Protein AF-0000000077168520 (afdb_homodimer)

pLDDT: mean 97.5, std 3.67, range [66.88, 99.0]

Organism: Emericella nidulans (strain FGSC A4 / ATCC 38163 / CBS 112.46 / NRRL 194 / M139) (NCBI:txid227321)

Secondary structure (DSSP, 8-state):
-PEEEEEEEEBPTT-HHHHHHHHHHHHHHHHHHHHTTSEEEEEEEEEEPPPTTPPPEEEEEEEEEEESSHHHHHHHHHHSHHHHTT-B-TTT-EEEEEEEEEE---/-PEEEEEEEEBPTT-HHHHHHHHHHHHHHHHHHHHTTSEEEEEEEEEEPPPTTPPPEEEEEEEEEEESSHHHHHHHHHHSHHHHTT-B-TTT-EEEEEEEEEE---

Sequence (212 aa):
MSNEFLCILPDKPDAQAKRLEVRSKHLEGVKPLVEAGKVVVGGAMLNAHPSEGETPSFKGSMLIVLGEKEEDAWEVIRNDIYTKSGVWDLNAAQVIPFKSAVRVGAMSNEFLCILPDKPDAQAKRLEVRSKHLEGVKPLVEAGKVVVGGAMLNAHPSEGETPSFKGSMLIVLGEKEEDAWEVIRNDIYTKSGVWDLNAAQVIPFKSAVRVGA

Foldseek 3Di:
DKFKKKKWWFWDPPQLVVCVVCVVVQVVLCVVCCVVVFWVDKDFDFPDDDDVPDDTHTGTMIIIGIGDDQVSVVVSVCPGVCNVSRTTDPVPMDIGGDDDPDDDDD/DKFKKKKWWFWDPPQLVVCVVCVVVQVVLCVVCCVVVFWVDKDFDFPDDDDVPDDTHTGTMIIIGIGDDQVSVVVSVCPGVCNVSRTTDPVPMDIGGDDDPDDDDD

Radius of gyration: 16.73 Å; Cα contacts (8 Å, |Δi|>4): 447; chains: 2; bounding box: 36×45×35 Å

Structure (mmCIF, N/CA/C/O backbone):
data_AF-0000000077168520-model_v1
#
loop_
_entity.id
_entity.type
_entity.pdbx_description
1 polymer 'YCII-related domain-containing protein'
#
loop_
_atom_site.group_PDB
_atom_site.id
_atom_site.type_symbol
_atom_site.label_atom_id
_atom_site.label_alt_id
_atom_site.label_comp_id
_atom_site.label_asym_id
_atom_site.label_entity_id
_atom_site.label_seq_id
_atom_site.pdbx_PDB_ins_code
_atom_site.Cartn_x
_atom_site.Cartn_y
_atom_site.Cartn_z
_atom_site.occupancy
_atom_site.B_iso_or_equiv
_atom_site.auth_seq_id
_atom_site.auth_comp_id
_atom_site.auth_asym_id
_atom_site.auth_atom_id
_atom_site.pdbx_PDB_model_num
ATOM 1 N N . MET A 1 1 ? -19.156 10.211 -3.082 1 66.88 1 MET A N 1
ATOM 2 C CA . MET A 1 1 ? -17.781 10.375 -3.557 1 66.88 1 MET A CA 1
ATOM 3 C C . MET A 1 1 ? -16.938 9.141 -3.244 1 66.88 1 MET A C 1
ATOM 5 O O . MET A 1 1 ? -17.188 8.453 -2.258 1 66.88 1 MET A O 1
ATOM 9 N N . SER A 1 2 ? -16.109 8.625 -4.227 1 89.62 2 SER A N 1
ATOM 10 C CA . SER A 1 2 ? -15.469 7.336 -3.984 1 89.62 2 SER A CA 1
ATOM 11 C C . SER A 1 2 ? -14.219 7.496 -3.119 1 89.62 2 SER A C 1
ATOM 13 O O . SER A 1 2 ? -13.453 8.445 -3.299 1 89.62 2 SER A O 1
ATOM 15 N N . ASN A 1 3 ? -14.188 6.867 -2.062 1 97.38 3 ASN A N 1
ATOM 16 C CA . ASN A 1 3 ? -13.047 6.797 -1.16 1 97.38 3 ASN A CA 1
ATOM 17 C C . ASN A 1 3 ? -12.07 5.699 -1.574 1 97.38 3 ASN A C 1
ATOM 19 O O . ASN A 1 3 ? -12.438 4.781 -2.311 1 97.38 3 ASN A O 1
ATOM 23 N N . GLU A 1 4 ? -10.805 5.918 -1.111 1 98.56 4 GLU A N 1
ATOM 24 C CA . GLU A 1 4 ? -9.789 4.883 -1.311 1 98.56 4 GLU A CA 1
ATOM 25 C C . GLU A 1 4 ? -9.547 4.094 -0.027 1 98.56 4 GLU A C 1
ATOM 27 O O . GLU A 1 4 ? -9.555 4.66 1.067 1 98.56 4 GLU A O 1
ATOM 32 N N . PHE A 1 5 ? -9.312 2.852 -0.187 1 98.94 5 PHE A N 1
ATOM 33 C CA . PHE A 1 5 ? -8.922 1.963 0.901 1 98.94 5 PHE A CA 1
ATOM 34 C C . PHE A 1 5 ? -7.652 1.197 0.546 1 98.94 5 PHE A C 1
ATOM 36 O O . PHE A 1 5 ? -7.59 0.531 -0.489 1 98.94 5 PHE A O 1
ATOM 43 N N . LEU A 1 6 ? -6.609 1.343 1.365 1 98.94 6 LEU A N 1
ATOM 44 C CA . LEU A 1 6 ? -5.418 0.504 1.289 1 98.94 6 LEU A CA 1
ATOM 45 C C . LEU A 1 6 ? -5.668 -0.857 1.929 1 98.94 6 LEU A C 1
ATOM 47 O O . LEU A 1 6 ? -6.004 -0.939 3.113 1 98.94 6 LEU A O 1
ATOM 51 N N . CYS A 1 7 ? -5.543 -1.903 1.167 1 98.94 7 CYS A N 1
ATOM 52 C CA . CYS A 1 7 ? -5.766 -3.266 1.639 1 98.94 7 CYS A CA 1
ATOM 53 C C . CYS A 1 7 ? -4.457 -4.043 1.689 1 98.94 7 CYS A C 1
ATOM 55 O O . CYS A 1 7 ? -3.785 -4.207 0.669 1 98.94 7 CYS A O 1
ATOM 57 N N . ILE A 1 8 ? -4.082 -4.414 2.855 1 98.94 8 ILE A N 1
ATOM 58 C CA . ILE A 1 8 ? -2.916 -5.262 3.076 1 98.94 8 ILE A CA 1
ATOM 59 C C . ILE A 1 8 ? -3.367 -6.688 3.385 1 98.94 8 ILE A C 1
ATOM 61 O O . ILE A 1 8 ? -4.02 -6.934 4.402 1 98.94 8 ILE A O 1
ATOM 65 N N . LEU A 1 9 ? -2.992 -7.598 2.535 1 98.94 9 LEU A N 1
ATOM 66 C CA . LEU A 1 9 ? -3.559 -8.945 2.535 1 98.94 9 LEU A CA 1
ATOM 67 C C . LEU A 1 9 ? -2.459 -10 2.605 1 98.94 9 LEU A C 1
ATOM 69 O O . LEU A 1 9 ? -2.076 -10.57 1.582 1 98.94 9 LEU A O 1
ATOM 73 N N . PRO A 1 10 ? -2.006 -10.328 3.832 1 98.88 10 PRO A N 1
ATOM 74 C CA . PRO A 1 10 ? -1.011 -11.391 3.961 1 98.88 10 PRO A CA 1
ATOM 75 C C . PRO A 1 10 ? -1.55 -12.758 3.537 1 98.88 10 PRO A C 1
ATOM 77 O O . PRO A 1 10 ? -2.742 -13.031 3.699 1 98.88 10 PRO A O 1
ATOM 80 N N . ASP A 1 11 ? -0.684 -13.516 3.01 1 98.88 11 ASP A N 1
ATOM 81 C CA . ASP A 1 11 ? -1.005 -14.914 2.752 1 98.88 11 ASP A CA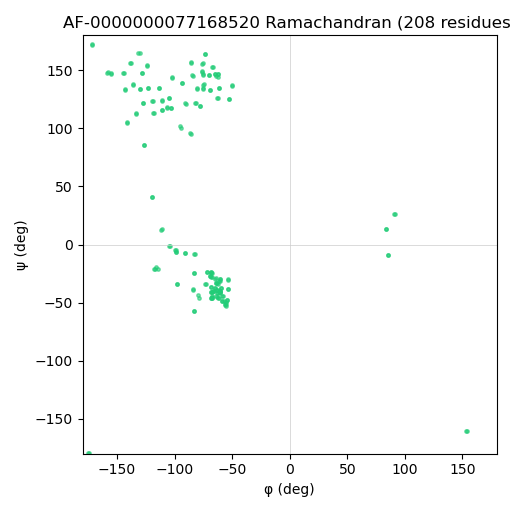 1
ATOM 82 C C . ASP A 1 11 ? -0.967 -15.734 4.039 1 98.88 11 ASP A C 1
ATOM 84 O O . ASP A 1 11 ? -0.232 -15.398 4.973 1 98.88 11 ASP A O 1
ATOM 88 N N . LYS A 1 12 ? -1.708 -16.828 4.012 1 98.69 12 LYS A N 1
ATOM 89 C CA . LYS A 1 12 ? -1.521 -17.844 5.055 1 98.69 12 LYS A CA 1
ATOM 90 C C . LYS A 1 12 ? -0.149 -18.5 4.941 1 98.69 12 LYS A C 1
ATOM 92 O O . LYS A 1 12 ? 0.45 -18.516 3.867 1 98.69 12 LYS A O 1
ATOM 97 N N . PRO A 1 13 ? 0.493 -19.047 6.082 1 95.94 13 PRO A N 1
ATOM 98 C CA . PRO A 1 13 ? 1.838 -19.625 6.066 1 95.94 13 PRO A CA 1
ATOM 99 C C . PRO A 1 13 ? 2.002 -20.703 5.004 1 95.94 13 PRO A C 1
ATOM 101 O O . PRO A 1 13 ? 3.068 -20.812 4.395 1 95.94 13 PRO A O 1
ATOM 104 N N . ASP A 1 14 ? 1.034 -21.5 4.582 1 94.69 14 ASP A N 1
ATOM 105 C CA . ASP A 1 14 ? 1.191 -22.594 3.643 1 94.69 14 ASP A CA 1
ATOM 106 C C . ASP A 1 14 ? 0.345 -22.391 2.391 1 94.69 14 ASP A C 1
ATOM 108 O O . ASP A 1 14 ? -0.135 -23.344 1.785 1 94.69 14 ASP A O 1
ATOM 112 N N . ALA A 1 15 ? 0.364 -21.094 1.946 1 98 15 ALA A N 1
ATOM 113 C CA . ALA A 1 15 ? -0.591 -20.781 0.887 1 98 15 ALA A CA 1
ATOM 114 C C . ALA A 1 15 ? 0.08 -20.812 -0.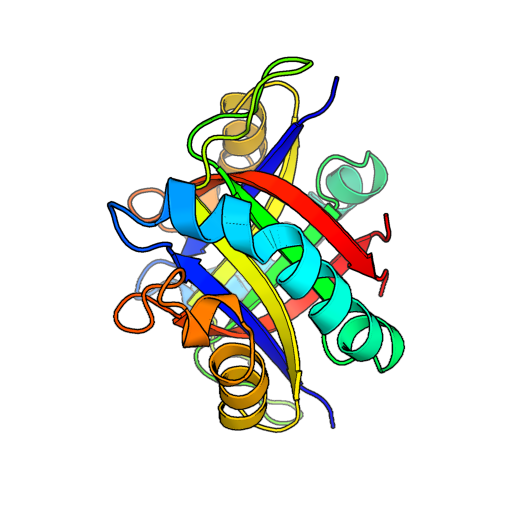483 1 98 15 ALA A C 1
ATOM 116 O O . ALA A 1 15 ? -0.59 -20.703 -1.513 1 98 15 ALA A O 1
ATOM 117 N N . GLN A 1 16 ? 1.42 -20.969 -0.57 1 97.88 16 GLN A N 1
ATOM 118 C CA . GLN A 1 16 ? 2.164 -20.766 -1.808 1 97.88 16 GLN A CA 1
ATOM 119 C C . GLN A 1 16 ? 1.614 -21.641 -2.934 1 97.88 16 GLN A C 1
ATOM 121 O O . GLN A 1 16 ? 1.321 -21.141 -4.023 1 97.88 16 GLN A O 1
ATOM 126 N N . ALA A 1 17 ? 1.498 -22.938 -2.701 1 98.25 17 ALA A N 1
ATOM 127 C CA . ALA A 1 17 ? 1.039 -23.859 -3.732 1 98.25 17 ALA A CA 1
ATOM 128 C C . ALA A 1 17 ? -0.35 -23.469 -4.234 1 98.25 17 ALA A C 1
ATOM 130 O O . ALA A 1 17 ? -0.59 -23.438 -5.445 1 98.25 17 ALA A O 1
ATOM 131 N N . LYS A 1 18 ? -1.26 -23.234 -3.279 1 98.75 18 LYS A N 1
ATOM 132 C CA . LYS A 1 18 ? -2.621 -22.859 -3.654 1 98.75 18 LYS A CA 1
ATOM 133 C C . LYS A 1 18 ? -2.639 -21.547 -4.41 1 98.75 18 LYS A C 1
ATOM 135 O O . LYS A 1 18 ? -3.393 -21.375 -5.371 1 98.75 18 LYS A O 1
ATOM 140 N N . ARG A 1 19 ? -1.846 -20.531 -3.979 1 98.88 19 ARG A N 1
ATOM 141 C CA . ARG A 1 19 ? -1.749 -19.25 -4.68 1 98.88 19 ARG A CA 1
ATOM 142 C C . ARG A 1 19 ? -1.379 -19.453 -6.145 1 98.88 19 ARG A C 1
ATOM 144 O O . ARG A 1 19 ? -2.027 -18.906 -7.035 1 98.88 19 ARG A O 1
ATOM 151 N N . LEU A 1 20 ? -0.376 -20.266 -6.359 1 98.5 20 LEU A N 1
ATOM 152 C CA . LEU A 1 20 ? 0.081 -20.5 -7.723 1 98.5 20 LEU A CA 1
ATOM 153 C C . LEU A 1 20 ? -0.993 -21.203 -8.539 1 98.5 20 LEU A C 1
ATOM 155 O O . LEU A 1 20 ? -1.188 -20.906 -9.719 1 98.5 20 LEU A O 1
ATOM 159 N N . GLU A 1 21 ? -1.645 -22.078 -7.875 1 98.75 21 GLU A N 1
ATOM 160 C CA . GLU A 1 21 ? -2.691 -22.859 -8.531 1 98.75 21 GLU A CA 1
ATOM 161 C C . GLU A 1 21 ? -3.795 -21.953 -9.07 1 98.75 21 GLU A C 1
ATOM 163 O O . GLU A 1 21 ? -4.309 -22.188 -10.172 1 98.75 21 GLU A O 1
ATOM 168 N N . VAL A 1 22 ? -4.184 -20.938 -8.312 1 98.81 22 VAL A N 1
ATOM 169 C CA . VAL A 1 22 ? -5.371 -20.172 -8.688 1 98.81 22 VAL A CA 1
ATOM 170 C C . VAL A 1 22 ? -4.965 -18.766 -9.125 1 98.81 22 VAL A C 1
ATOM 172 O O . VAL A 1 22 ? -5.82 -17.906 -9.328 1 98.81 22 VAL A O 1
ATOM 175 N N . ARG A 1 23 ? -3.738 -18.516 -9.359 1 98.5 23 ARG A N 1
ATOM 176 C CA . ARG A 1 23 ? -3.221 -17.188 -9.664 1 98.5 23 ARG A CA 1
ATOM 177 C C . ARG A 1 23 ? -3.832 -16.641 -10.945 1 98.5 23 ARG A C 1
ATOM 179 O O . ARG A 1 23 ? -4.25 -15.477 -11 1 98.5 23 ARG A O 1
ATOM 186 N N . SER A 1 24 ? -3.871 -17.484 -11.969 1 98.44 24 SER A N 1
ATOM 187 C CA . SER A 1 24 ? -4.438 -17.031 -13.234 1 98.44 24 SER A CA 1
ATOM 188 C C . SER A 1 24 ? -5.887 -16.594 -13.07 1 98.44 24 SER A C 1
ATOM 190 O O . SER A 1 24 ? -6.312 -15.602 -13.664 1 98.44 24 SER A O 1
ATOM 192 N N . LYS A 1 25 ? -6.637 -17.297 -12.242 1 98.81 25 LYS A N 1
ATOM 193 C CA . LYS A 1 25 ? -8.023 -16.938 -11.969 1 98.81 25 LYS A CA 1
ATOM 194 C C . LYS A 1 25 ? -8.109 -15.625 -11.18 1 98.81 25 LYS A C 1
ATOM 196 O O . LYS A 1 25 ? -9 -14.812 -11.414 1 98.81 25 LYS A O 1
ATOM 201 N N . HIS A 1 26 ? -7.258 -15.438 -10.227 1 98.81 26 HIS A N 1
ATOM 202 C CA . HIS A 1 26 ? -7.164 -14.18 -9.492 1 98.81 26 HIS A CA 1
ATOM 203 C C . HIS A 1 26 ? -6.938 -13 -10.43 1 98.81 26 HIS A C 1
ATOM 205 O O . HIS A 1 26 ? -7.672 -12.016 -10.383 1 98.81 26 HIS A O 1
ATOM 211 N N . LEU A 1 27 ? -5.984 -13.141 -11.305 1 98.25 27 LEU A N 1
ATOM 212 C CA . LEU A 1 27 ? -5.637 -12.055 -12.211 1 98.25 27 LEU A CA 1
ATOM 213 C C . LEU A 1 27 ? -6.785 -11.758 -13.172 1 98.25 27 LEU A C 1
ATOM 215 O O . LEU A 1 27 ? -7.086 -10.594 -13.445 1 98.25 27 LEU A O 1
ATOM 219 N N . GLU A 1 28 ? -7.449 -12.789 -13.664 1 98.25 28 GLU A N 1
ATOM 220 C CA . GLU A 1 28 ? -8.609 -12.617 -14.523 1 98.25 28 GLU A CA 1
ATOM 221 C C . GLU A 1 28 ? -9.75 -11.922 -13.781 1 98.25 28 GLU A C 1
ATOM 223 O O . GLU A 1 28 ? -10.492 -11.125 -14.359 1 98.25 28 GLU A O 1
ATOM 228 N N . GLY A 1 29 ? -9.914 -12.273 -12.531 1 98.19 29 GLY A N 1
ATOM 229 C CA . GLY A 1 29 ? -10.984 -11.719 -11.719 1 98.19 29 GLY A CA 1
ATOM 230 C C . GLY A 1 29 ? -10.789 -10.25 -11.383 1 98.19 29 GLY A C 1
ATOM 231 O O . GLY A 1 29 ? -11.758 -9.516 -11.195 1 98.19 29 GLY A O 1
ATOM 232 N N . VAL A 1 30 ? -9.539 -9.82 -11.344 1 97.88 30 VAL A N 1
ATOM 233 C CA . VAL A 1 30 ? -9.227 -8.445 -10.953 1 97.88 30 VAL A CA 1
ATOM 234 C C . VAL A 1 30 ? -9.383 -7.523 -12.156 1 97.88 30 VAL A C 1
ATOM 236 O O . VAL A 1 30 ? -9.688 -6.336 -12 1 97.88 30 VAL A O 1
ATOM 239 N N . LYS A 1 31 ? -9.258 -8.062 -13.328 1 98 31 LYS A N 1
ATOM 240 C CA . LYS A 1 31 ? -9.242 -7.266 -14.547 1 98 31 LYS A CA 1
ATOM 241 C C . LYS A 1 31 ? -10.508 -6.41 -14.656 1 98 31 LYS A C 1
ATOM 243 O O . LYS A 1 31 ? -10.422 -5.195 -14.844 1 98 31 LYS A O 1
ATOM 248 N N . PRO A 1 32 ? -11.719 -6.977 -14.516 1 98.44 32 PRO A N 1
ATOM 249 C CA . PRO A 1 32 ? -12.906 -6.133 -14.633 1 98.44 32 PRO A CA 1
ATOM 250 C C . PRO A 1 32 ? -12.992 -5.078 -13.531 1 98.44 32 PRO A C 1
ATOM 252 O O . PRO A 1 32 ? -13.586 -4.016 -13.734 1 98.44 32 PRO A O 1
ATOM 255 N N . LEU A 1 33 ? -12.453 -5.344 -12.367 1 98.56 33 LEU A N 1
ATOM 256 C CA . LEU A 1 33 ? -12.445 -4.387 -11.266 1 98.56 33 LEU A CA 1
ATOM 257 C C . LEU A 1 33 ? -11.539 -3.201 -11.586 1 98.56 33 LEU A C 1
ATOM 259 O O . LEU A 1 33 ? -11.852 -2.062 -11.234 1 98.56 33 LEU A O 1
ATOM 263 N N . VAL A 1 34 ? -10.43 -3.508 -12.266 1 98.38 34 VAL A N 1
ATOM 264 C CA . VAL A 1 34 ? -9.516 -2.467 -12.719 1 98.38 34 VAL A CA 1
ATOM 265 C C . VAL A 1 34 ? -10.188 -1.622 -13.797 1 98.38 34 VAL A C 1
ATOM 267 O O . VAL A 1 34 ? -10.156 -0.391 -13.742 1 98.38 34 VAL A O 1
ATOM 270 N N . GLU A 1 35 ? -10.82 -2.256 -14.719 1 98.12 35 GLU A N 1
ATOM 271 C CA . GLU A 1 35 ? -11.5 -1.57 -15.812 1 98.12 35 GLU A CA 1
ATOM 272 C C . GLU A 1 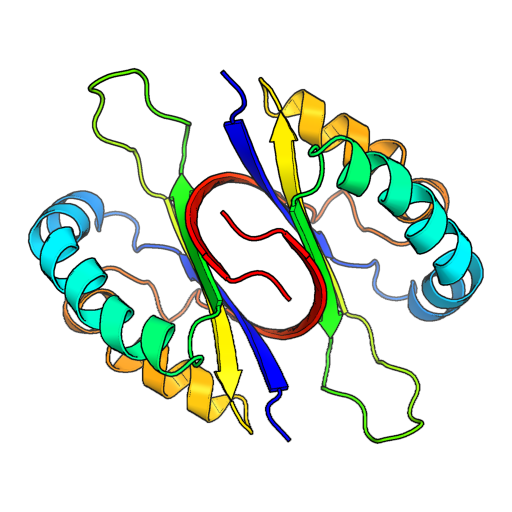35 ? -12.617 -0.67 -15.297 1 98.12 35 GLU A C 1
ATOM 274 O O . GLU A 1 35 ? -12.859 0.408 -15.844 1 98.12 35 GLU A O 1
ATOM 279 N N . ALA A 1 36 ? -13.266 -1.077 -14.242 1 97.88 36 ALA A N 1
ATOM 280 C CA . ALA A 1 36 ? -14.367 -0.323 -13.656 1 97.88 36 ALA A CA 1
ATOM 281 C C . ALA A 1 36 ? -13.859 0.783 -12.742 1 97.88 36 ALA A C 1
ATOM 283 O O . ALA A 1 36 ? -14.641 1.564 -12.203 1 97.88 36 ALA A O 1
ATOM 284 N N . GLY A 1 37 ? -12.547 0.783 -12.484 1 97.44 37 GLY A N 1
ATOM 285 C CA . GLY A 1 37 ? -11.961 1.79 -11.617 1 97.44 37 GLY A CA 1
ATOM 286 C C . GLY A 1 37 ? -12.078 1.448 -10.141 1 97.44 37 GLY A C 1
ATOM 287 O O . GLY A 1 37 ? -11.875 2.309 -9.281 1 97.44 37 GLY A O 1
ATOM 288 N N . LYS A 1 38 ? -12.406 0.278 -9.812 1 98.31 38 LYS A N 1
ATOM 289 C CA . LYS A 1 38 ? -12.617 -0.142 -8.43 1 98.31 38 LYS A CA 1
ATOM 290 C C . LYS A 1 38 ? -11.289 -0.511 -7.758 1 98.31 38 LYS A C 1
ATOM 292 O O . LYS A 1 38 ? -11.117 -0.297 -6.559 1 98.31 38 LYS A O 1
ATOM 297 N N . VAL A 1 39 ? -10.398 -1.157 -8.5 1 98.75 39 VAL A N 1
ATOM 298 C CA . VAL A 1 39 ? -9.031 -1.413 -8.07 1 98.75 39 VAL A CA 1
ATOM 299 C C . VAL A 1 39 ? -8.062 -0.576 -8.898 1 98.75 39 VAL A C 1
ATOM 301 O O . VAL A 1 39 ? -8.023 -0.69 -10.125 1 98.75 39 VAL A O 1
ATOM 304 N N . VAL A 1 40 ? -7.258 0.23 -8.211 1 98.69 40 VAL A N 1
ATOM 305 C CA . VAL A 1 40 ? -6.457 1.173 -8.984 1 98.69 40 VAL A CA 1
ATOM 306 C C . VAL A 1 40 ? -4.973 0.873 -8.789 1 98.69 40 VAL A C 1
ATOM 308 O O . VAL A 1 40 ? -4.133 1.306 -9.586 1 98.69 40 VAL A O 1
ATOM 311 N N . VAL A 1 41 ? -4.59 0.208 -7.754 1 98.81 41 VAL A N 1
ATOM 312 C CA . VAL A 1 41 ? -3.264 -0.353 -7.531 1 98.81 41 VAL A CA 1
ATOM 313 C C . VAL A 1 41 ? -3.387 -1.772 -6.98 1 98.81 41 VAL A C 1
ATOM 315 O O . VAL A 1 41 ? -4.246 -2.045 -6.141 1 98.81 41 VAL A O 1
ATOM 318 N N . GLY A 1 42 ? -2.609 -2.654 -7.434 1 98.75 42 GLY A N 1
ATOM 319 C CA . GLY A 1 42 ? -2.518 -4.016 -6.938 1 98.75 42 GLY A CA 1
ATOM 320 C C . GLY A 1 42 ? -1.178 -4.668 -7.219 1 98.75 42 GLY A C 1
ATOM 321 O O . GLY A 1 42 ? -0.567 -4.418 -8.258 1 98.75 42 GLY A O 1
ATOM 322 N N . GLY A 1 43 ? -0.75 -5.484 -6.367 1 98.69 43 GLY A N 1
ATOM 323 C CA . GLY A 1 43 ? 0.505 -6.195 -6.559 1 98.69 43 GLY A CA 1
ATOM 324 C C . GLY A 1 43 ? 0.776 -7.23 -5.48 1 98.69 43 GLY A C 1
ATOM 325 O O . GLY A 1 43 ? -0.048 -7.434 -4.586 1 98.69 43 GLY A O 1
ATOM 326 N N . ALA A 1 44 ? 1.872 -7.859 -5.629 1 98.81 44 ALA A N 1
ATOM 327 C CA . ALA A 1 44 ? 2.256 -8.945 -4.734 1 98.81 44 ALA A CA 1
ATOM 328 C C . ALA A 1 44 ? 3.334 -8.5 -3.752 1 98.81 44 AL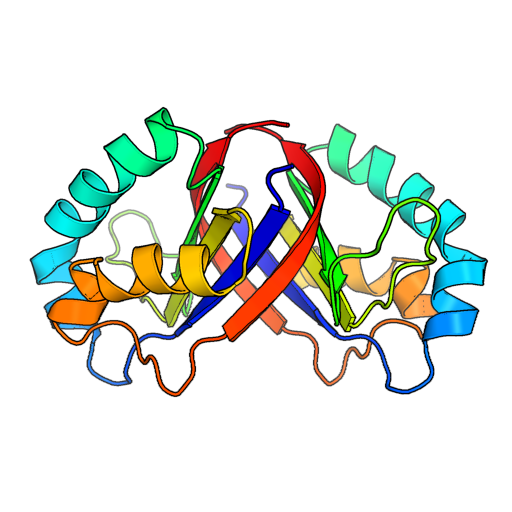A A C 1
ATOM 330 O O . ALA A 1 44 ? 4.324 -7.875 -4.148 1 98.81 44 ALA A O 1
ATOM 331 N N . MET A 1 45 ? 3.062 -8.703 -2.498 1 98.88 45 MET A N 1
ATOM 332 C CA . MET A 1 45 ? 4.121 -8.664 -1.495 1 98.88 45 MET A CA 1
ATOM 333 C C . MET A 1 45 ? 4.973 -9.93 -1.551 1 98.88 45 MET A C 1
ATOM 335 O O . MET A 1 45 ? 4.438 -11.039 -1.597 1 98.88 45 MET A O 1
ATOM 339 N N . LEU A 1 46 ? 6.285 -9.789 -1.519 1 98.62 46 LEU A N 1
ATOM 340 C CA . LEU A 1 46 ? 7.207 -10.898 -1.715 1 98.62 46 LEU A CA 1
ATOM 341 C C . LEU A 1 46 ? 8.164 -11.031 -0.532 1 98.62 46 LEU A C 1
ATOM 343 O O . LEU A 1 46 ? 8.422 -10.047 0.172 1 98.62 46 LEU A O 1
ATOM 347 N N . ASN A 1 47 ? 8.648 -12.25 -0.325 1 97.81 47 ASN A N 1
ATOM 348 C CA . ASN A 1 47 ? 9.727 -12.43 0.647 1 97.81 47 ASN A CA 1
ATOM 349 C C . ASN A 1 47 ? 11.055 -11.898 0.118 1 97.81 47 ASN A C 1
ATOM 351 O O . ASN A 1 47 ? 11.898 -11.445 0.892 1 97.81 47 ASN A O 1
ATOM 355 N N . ALA A 1 48 ? 11.234 -12.031 -1.184 1 97.31 48 ALA A N 1
ATOM 356 C CA . ALA A 1 48 ? 12.375 -11.508 -1.929 1 97.31 48 ALA A CA 1
ATOM 357 C C . ALA A 1 48 ? 12.039 -11.359 -3.41 1 97.31 48 ALA A C 1
ATOM 359 O O . ALA A 1 48 ? 11.203 -12.102 -3.941 1 97.31 48 ALA A O 1
ATOM 360 N N . HIS A 1 49 ? 12.633 -10.367 -4.043 1 97.62 49 HIS A N 1
ATOM 361 C CA . HIS A 1 49 ? 12.461 -10.281 -5.488 1 97.62 49 HIS A CA 1
ATOM 362 C C . HIS A 1 49 ? 13.023 -11.516 -6.188 1 97.62 49 HIS A C 1
ATOM 364 O O . HIS A 1 49 ? 14.141 -11.945 -5.898 1 97.62 49 HIS A O 1
ATOM 370 N N . PRO A 1 50 ? 12.305 -12.039 -7.078 1 95 50 PRO A N 1
ATOM 371 C CA . PRO A 1 50 ? 12.781 -13.242 -7.766 1 95 50 PRO A CA 1
ATOM 372 C C . PRO A 1 50 ? 13.859 -12.945 -8.805 1 95 50 PRO A C 1
ATOM 374 O O . PRO A 1 50 ? 13.867 -11.859 -9.398 1 95 50 PRO A O 1
ATOM 377 N N . SER A 1 51 ? 14.695 -13.914 -8.938 1 92.25 51 SER A N 1
ATOM 378 C CA . SER A 1 51 ? 15.586 -13.891 -10.094 1 92.25 51 SER A CA 1
ATOM 379 C C . SER A 1 51 ? 14.828 -14.234 -11.375 1 92.25 51 SER A C 1
ATOM 381 O O . SER A 1 51 ? 13.688 -14.703 -11.32 1 92.25 51 SER A O 1
ATOM 383 N N . GLU A 1 52 ? 15.461 -13.914 -12.453 1 89.38 52 GLU A N 1
ATOM 384 C CA . GLU A 1 52 ? 14.836 -14.266 -13.727 1 89.38 52 GLU A CA 1
ATOM 385 C C . GLU A 1 52 ? 14.461 -15.742 -13.773 1 89.38 52 GLU A C 1
ATOM 387 O O . GLU A 1 52 ? 15.281 -16.609 -13.461 1 89.38 52 GLU A O 1
ATOM 392 N N . GLY A 1 53 ? 13.25 -15.961 -14.039 1 90.69 53 GLY A N 1
ATOM 393 C CA . GLY A 1 53 ? 12.781 -17.328 -14.195 1 90.69 53 GLY A CA 1
ATOM 394 C C . GLY A 1 53 ? 12.398 -17.984 -12.883 1 90.69 53 GLY A C 1
ATOM 395 O O . GLY A 1 53 ? 11.852 -19.094 -12.867 1 90.69 53 GLY A O 1
ATOM 396 N N . GLU A 1 54 ? 12.688 -17.375 -11.828 1 94.81 54 GLU A N 1
ATOM 397 C CA . GLU A 1 54 ? 12.375 -17.922 -10.516 1 94.81 54 GLU A CA 1
ATOM 398 C C . GLU A 1 54 ? 10.922 -17.688 -10.141 1 94.81 54 GLU A C 1
ATOM 400 O O . GLU A 1 54 ? 10.375 -16.609 -10.391 1 94.81 54 GLU A O 1
ATOM 405 N N . THR A 1 55 ? 10.312 -18.734 -9.625 1 94.44 55 THR A N 1
ATOM 406 C CA . THR A 1 55 ? 8.969 -18.562 -9.07 1 94.44 55 THR A CA 1
ATOM 407 C C . THR A 1 55 ? 9 -17.609 -7.875 1 94.44 55 THR A C 1
ATOM 409 O O . THR A 1 55 ? 9.789 -17.812 -6.941 1 94.44 55 THR A O 1
ATOM 412 N N . PRO A 1 56 ? 8.25 -16.672 -7.93 1 95.88 56 PRO A N 1
ATOM 413 C CA . PRO A 1 56 ? 8.266 -15.719 -6.812 1 95.88 56 PRO A CA 1
ATOM 414 C C . PRO A 1 56 ? 7.859 -16.359 -5.488 1 95.88 56 PRO A C 1
ATOM 416 O O . PRO A 1 56 ? 7.004 -17.25 -5.465 1 95.88 56 PRO A O 1
ATOM 419 N N . SER A 1 57 ? 8.453 -15.883 -4.445 1 96.75 57 SER A N 1
ATOM 420 C CA . SER A 1 57 ? 8.07 -16.219 -3.078 1 96.75 57 SER A CA 1
ATOM 421 C C . SER A 1 57 ? 7.121 -15.18 -2.496 1 96.75 57 SER A C 1
ATOM 423 O O . SER A 1 57 ? 7.559 -14.117 -2.047 1 96.75 57 SER A O 1
ATOM 425 N N . PHE A 1 58 ? 5.848 -15.562 -2.492 1 98.62 58 PHE A N 1
ATOM 426 C CA . PHE A 1 58 ? 4.812 -14.586 -2.15 1 98.62 58 PHE A CA 1
ATOM 427 C C . PHE A 1 58 ? 4.629 -14.5 -0.641 1 98.62 58 PHE A C 1
ATOM 429 O O . PHE A 1 58 ? 4.672 -15.523 0.054 1 98.62 58 PHE A O 1
ATOM 436 N N . LYS A 1 59 ? 4.32 -13.336 -0.164 1 97.81 59 LYS A N 1
ATOM 437 C CA . LYS A 1 59 ? 4.043 -13.016 1.233 1 97.81 59 LYS A CA 1
ATOM 438 C C . LYS A 1 59 ? 2.604 -12.539 1.412 1 97.81 59 LYS A C 1
ATOM 440 O O . LYS A 1 59 ? 2.074 -12.555 2.525 1 97.81 59 LYS A O 1
ATOM 445 N N . GLY A 1 60 ? 2.008 -12.117 0.35 1 98.81 60 GLY A N 1
ATOM 446 C CA . GLY A 1 60 ? 0.679 -11.523 0.354 1 98.81 60 GLY A CA 1
ATOM 447 C C . GLY A 1 60 ? 0.448 -10.562 -0.799 1 98.81 60 GLY A C 1
ATOM 448 O O . GLY A 1 60 ? 1.075 -10.688 -1.854 1 98.81 60 GLY A O 1
ATOM 449 N N . SER A 1 61 ? -0.536 -9.711 -0.642 1 98.94 61 SER A N 1
ATOM 450 C CA . SER A 1 61 ? -0.935 -8.75 -1.666 1 98.94 61 SER A CA 1
ATOM 451 C C . SER A 1 61 ? -1.246 -7.387 -1.056 1 98.94 61 SER A C 1
ATOM 453 O O . SER A 1 61 ? -1.476 -7.277 0.151 1 98.94 61 SER A O 1
ATOM 455 N N . MET A 1 62 ? -1.133 -6.449 -1.84 1 98.94 62 MET A N 1
ATOM 456 C CA . MET A 1 62 ? -1.622 -5.117 -1.505 1 98.94 62 MET A CA 1
ATOM 457 C C . MET A 1 62 ? -2.486 -4.555 -2.629 1 98.94 62 MET A C 1
ATOM 459 O O . MET A 1 62 ? -2.148 -4.691 -3.805 1 98.94 62 MET A O 1
ATOM 463 N N . LEU A 1 63 ? -3.611 -4.008 -2.309 1 98.94 63 LEU A N 1
ATOM 464 C CA . LEU A 1 63 ? -4.516 -3.342 -3.24 1 98.94 63 LEU A CA 1
ATOM 465 C C . LEU A 1 63 ? -4.887 -1.951 -2.738 1 98.94 63 LEU A C 1
ATOM 467 O O . LEU A 1 63 ? -4.965 -1.723 -1.529 1 98.94 63 LEU A O 1
ATOM 471 N N . ILE A 1 64 ? -5.105 -1.057 -3.596 1 98.94 64 ILE A N 1
ATOM 472 C CA . ILE A 1 64 ? -5.906 0.13 -3.311 1 98.94 64 ILE A CA 1
ATOM 473 C C . ILE A 1 64 ? -7.262 0.018 -4.008 1 98.94 64 ILE A C 1
ATOM 475 O O . ILE A 1 64 ? -7.332 -0.049 -5.234 1 98.94 64 ILE A O 1
ATOM 479 N N . VAL A 1 65 ? -8.305 -0.002 -3.244 1 98.88 65 VAL A N 1
ATOM 480 C CA . VAL A 1 65 ? -9.664 -0.219 -3.707 1 98.88 65 VAL A CA 1
ATOM 481 C C . VAL A 1 65 ? -10.492 1.049 -3.496 1 98.88 65 VAL A C 1
ATOM 483 O O . VAL A 1 65 ? -10.391 1.695 -2.451 1 98.88 65 VAL A O 1
ATOM 486 N N . LEU A 1 66 ? -11.227 1.4 -4.5 1 98.62 66 LEU A N 1
ATOM 487 C CA . LEU A 1 66 ? -12.156 2.518 -4.379 1 98.62 66 LEU A CA 1
ATOM 488 C C . LEU A 1 66 ? -13.555 2.029 -3.994 1 98.62 66 LEU A C 1
ATOM 490 O O . LEU A 1 66 ? -14.008 0.998 -4.488 1 98.62 66 LEU A O 1
ATOM 494 N N . GLY A 1 67 ? -14.211 2.75 -3.1 1 98.19 67 GLY A N 1
ATOM 495 C CA . GLY A 1 67 ? -15.562 2.48 -2.643 1 98.19 67 GLY A CA 1
ATOM 496 C C . GLY A 1 67 ? -16.125 3.584 -1.771 1 98.19 67 GLY A C 1
ATOM 497 O O . GLY A 1 67 ? -15.414 4.512 -1.393 1 98.19 67 GLY A O 1
ATOM 498 N N . GLU A 1 68 ? -17.359 3.48 -1.471 1 97.25 68 GLU A N 1
ATOM 499 C CA . GLU A 1 68 ? -17.984 4.484 -0.62 1 97.25 68 GLU A CA 1
ATOM 500 C C . GLU A 1 68 ? -17.656 4.25 0.851 1 97.25 68 GLU A C 1
ATOM 502 O O . GLU A 1 68 ? -17.422 5.203 1.601 1 97.25 68 GLU A O 1
ATOM 507 N N . LYS A 1 69 ? -17.734 3.039 1.212 1 97.38 69 LYS A N 1
ATOM 508 C CA . LYS A 1 69 ? -17.453 2.648 2.592 1 97.38 69 LYS A CA 1
ATOM 509 C C . LYS A 1 69 ? -16.5 1.464 2.648 1 97.38 69 LYS A C 1
ATOM 511 O O . LYS A 1 69 ? -16.25 0.81 1.633 1 97.38 69 LYS A O 1
ATOM 516 N N . GLU A 1 70 ? -15.922 1.218 3.842 1 98.19 70 GLU A N 1
ATOM 517 C CA . GLU A 1 70 ? -14.953 0.145 4.059 1 98.19 70 GLU A CA 1
ATOM 518 C C . GLU A 1 70 ? -15.508 -1.198 3.59 1 98.19 70 GLU A C 1
ATOM 520 O O . GLU A 1 70 ? -14.781 -2.008 3.014 1 98.19 70 GLU A O 1
ATOM 525 N N . GLU A 1 71 ? -16.812 -1.442 3.812 1 98.38 71 GLU A N 1
ATOM 526 C CA . GLU A 1 71 ? -17.422 -2.713 3.451 1 98.38 71 GLU A CA 1
ATOM 527 C C . GLU A 1 71 ? -17.312 -2.977 1.952 1 98.38 71 GLU A C 1
ATOM 529 O O . GLU A 1 71 ? -17.25 -4.129 1.522 1 98.38 71 GLU A O 1
ATOM 534 N N . ASP A 1 72 ? -17.281 -1.968 1.07 1 98.44 72 ASP A N 1
ATOM 535 C CA . ASP A 1 72 ? -17.094 -2.139 -0.367 1 98.44 72 ASP A CA 1
ATOM 536 C C . ASP A 1 72 ? -15.75 -2.795 -0.675 1 98.44 72 ASP A C 1
ATOM 538 O O . ASP A 1 72 ? -15.664 -3.648 -1.561 1 98.44 72 ASP A O 1
ATOM 542 N N . ALA A 1 73 ? -14.719 -2.396 0.058 1 98.75 73 ALA A N 1
ATOM 543 C CA . ALA A 1 73 ? -13.406 -3.014 -0.114 1 98.75 73 ALA A CA 1
ATOM 544 C C . ALA A 1 73 ? -13.422 -4.469 0.346 1 98.75 73 ALA A C 1
ATOM 546 O O . ALA A 1 73 ? -12.875 -5.344 -0.326 1 98.75 73 ALA A O 1
ATOM 547 N N . TRP A 1 74 ? -14.102 -4.73 1.469 1 98.81 74 TRP A N 1
ATOM 548 C CA . TRP A 1 74 ? -14.18 -6.094 1.984 1 98.81 74 TRP A CA 1
ATOM 549 C C . TRP A 1 74 ? -14.922 -7 1.011 1 98.81 74 TRP A C 1
ATOM 551 O O . TRP A 1 74 ? -14.602 -8.188 0.888 1 98.81 74 TRP A O 1
ATOM 561 N N . GLU A 1 75 ? -15.898 -6.453 0.317 1 98.69 75 GLU A N 1
ATOM 562 C CA . GLU A 1 75 ? -16.609 -7.234 -0.691 1 98.69 75 GLU A CA 1
ATOM 563 C C . GLU A 1 75 ? -15.664 -7.66 -1.819 1 98.69 75 GLU A C 1
ATOM 565 O O . GLU A 1 75 ? -15.695 -8.812 -2.26 1 98.69 75 GLU A O 1
ATOM 570 N N . VAL A 1 76 ? -14.859 -6.727 -2.271 1 98.81 76 VAL A N 1
ATOM 571 C CA . VAL A 1 76 ? -13.867 -7.051 -3.295 1 98.81 76 VAL A CA 1
ATOM 572 C C . VAL A 1 76 ? -12.953 -8.164 -2.797 1 98.81 76 VAL A C 1
ATOM 574 O O . VAL A 1 76 ? -12.727 -9.148 -3.502 1 98.81 76 VAL A O 1
ATOM 577 N N . ILE A 1 77 ? -12.477 -8.094 -1.541 1 98.88 77 ILE A N 1
ATOM 578 C CA . ILE A 1 77 ? -11.531 -9.031 -0.944 1 98.88 77 ILE A CA 1
ATOM 579 C C . ILE A 1 77 ? -12.195 -10.398 -0.776 1 98.88 77 ILE A C 1
ATOM 581 O O . ILE A 1 77 ? -11.641 -11.414 -1.191 1 98.88 77 ILE A O 1
ATOM 585 N N . ARG A 1 78 ? -13.406 -10.414 -0.254 1 98.75 78 ARG A N 1
ATOM 586 C CA . ARG A 1 78 ? -14.086 -11.664 0.079 1 98.75 78 ARG A CA 1
ATOM 587 C C . ARG A 1 78 ? -14.516 -12.406 -1.182 1 98.75 78 ARG A C 1
ATOM 589 O O . ARG A 1 78 ? -14.586 -13.633 -1.188 1 98.75 78 ARG A O 1
ATOM 596 N N . ASN A 1 79 ? -14.688 -11.703 -2.285 1 98.75 79 ASN A N 1
ATOM 597 C CA . ASN A 1 79 ? -15.18 -12.32 -3.512 1 98.75 79 ASN A CA 1
ATOM 598 C C . ASN A 1 79 ? -14.031 -12.82 -4.387 1 98.75 79 ASN A C 1
ATOM 600 O O . ASN A 1 79 ? -14.25 -13.523 -5.371 1 98.75 79 ASN A O 1
ATOM 604 N N . ASP A 1 80 ? -12.875 -12.508 -4.016 1 98.88 80 ASP A N 1
ATOM 605 C CA . ASP A 1 80 ? -11.711 -12.93 -4.789 1 98.88 80 ASP A CA 1
ATOM 606 C C . ASP A 1 80 ? -11.414 -14.414 -4.562 1 98.88 80 ASP A C 1
ATOM 608 O O . ASP A 1 80 ? -11.539 -14.914 -3.441 1 98.88 80 ASP A O 1
ATOM 612 N N . ILE A 1 81 ? -10.93 -15.102 -5.547 1 98.94 81 ILE A N 1
ATOM 613 C CA . ILE A 1 81 ? -10.609 -16.531 -5.504 1 98.94 81 ILE A CA 1
ATOM 614 C C . ILE A 1 81 ? -9.539 -16.781 -4.445 1 98.94 81 ILE A C 1
ATOM 616 O O . ILE A 1 81 ? -9.508 -17.844 -3.826 1 98.94 81 ILE A O 1
ATOM 620 N N . TYR A 1 82 ? -8.594 -15.828 -4.176 1 98.94 82 TYR A N 1
ATOM 621 C CA . TYR A 1 82 ? -7.578 -15.984 -3.139 1 98.94 82 TYR A CA 1
ATOM 622 C C . TYR A 1 82 ? -8.219 -16.141 -1.766 1 98.94 82 TYR A C 1
ATOM 624 O O . TYR A 1 82 ? -7.754 -16.922 -0.937 1 98.94 82 TYR A O 1
ATOM 632 N N . THR A 1 83 ? -9.273 -15.352 -1.49 1 98.88 83 THR A N 1
ATOM 633 C CA . THR A 1 83 ? -10.008 -15.531 -0.242 1 98.88 83 THR A CA 1
ATOM 634 C C . THR A 1 83 ? -10.766 -16.859 -0.245 1 98.88 83 THR A C 1
ATOM 636 O O . THR A 1 83 ? -10.648 -17.641 0.697 1 98.88 83 THR A O 1
ATOM 639 N N . LYS A 1 84 ? -11.43 -17.141 -1.293 1 98.81 84 LYS A N 1
ATOM 640 C CA . LYS A 1 84 ? -12.32 -18.312 -1.38 1 98.81 84 LYS A CA 1
ATOM 641 C C . LYS A 1 84 ? -11.523 -19.609 -1.336 1 98.81 84 LYS A C 1
ATOM 643 O O . LYS A 1 84 ? -12.039 -20.641 -0.893 1 98.81 84 LYS A O 1
ATOM 648 N N . SER A 1 85 ? -10.312 -19.594 -1.773 1 98.69 85 SER A N 1
ATOM 649 C CA . SER A 1 85 ? -9.5 -20.797 -1.822 1 98.69 85 SER A CA 1
ATOM 650 C C . SER A 1 85 ? -8.562 -20.891 -0.625 1 98.69 85 SER A C 1
ATOM 652 O O . SER A 1 85 ? -7.805 -21.859 -0.49 1 98.69 85 SER A O 1
ATOM 654 N N . GLY A 1 86 ? -8.562 -19.859 0.188 1 98.56 86 GLY A N 1
ATOM 655 C CA . GLY A 1 86 ? -7.805 -19.922 1.429 1 98.56 86 GLY A CA 1
ATOM 656 C C . GLY A 1 86 ? -6.383 -19.422 1.287 1 98.56 86 GLY A C 1
ATOM 657 O O . GLY A 1 86 ? -5.488 -19.844 2.027 1 98.56 86 GLY A O 1
ATOM 658 N N . VAL A 1 87 ? -6.109 -18.547 0.359 1 98.94 87 VAL A N 1
ATOM 659 C CA . VAL A 1 87 ? -4.773 -18 0.15 1 98.94 87 VAL A CA 1
ATOM 660 C C . VAL A 1 87 ? -4.539 -16.844 1.118 1 98.94 87 VAL A C 1
ATOM 662 O O . VAL A 1 87 ? -3.613 -16.891 1.934 1 98.94 87 VAL A O 1
ATOM 665 N N . TRP A 1 88 ? -5.395 -15.844 1.06 1 98.94 88 TRP A N 1
ATOM 666 C CA . TRP A 1 88 ? -5.238 -14.68 1.929 1 98.94 88 TRP A CA 1
ATOM 667 C C . TRP A 1 88 ? -5.652 -15.008 3.359 1 98.94 88 TRP A C 1
ATOM 669 O O . TRP A 1 88 ? -6.641 -15.711 3.578 1 98.94 88 TRP A O 1
ATOM 679 N N . ASP A 1 89 ? -4.941 -14.578 4.293 1 98.88 89 ASP A N 1
ATOM 680 C CA . ASP A 1 89 ? -5.297 -14.664 5.707 1 98.88 89 ASP A CA 1
ATOM 681 C C . ASP A 1 89 ? -6.156 -13.477 6.129 1 98.88 89 ASP A C 1
ATOM 683 O O . ASP A 1 89 ? -5.637 -12.445 6.547 1 98.88 89 ASP A O 1
ATOM 687 N N . LEU A 1 90 ? -7.457 -13.656 6.125 1 98.56 90 LEU A N 1
ATOM 688 C CA . LEU A 1 90 ? -8.359 -12.547 6.387 1 98.56 90 LEU A CA 1
ATOM 689 C C . LEU A 1 90 ? -8.25 -12.078 7.836 1 98.56 90 LEU A C 1
ATOM 691 O O . LEU A 1 90 ? -8.562 -10.93 8.148 1 98.56 90 LEU A O 1
ATOM 695 N N . ASN A 1 91 ? -7.789 -12.992 8.727 1 98.31 91 ASN A N 1
ATOM 696 C CA . ASN A 1 91 ? -7.613 -12.602 10.117 1 98.31 91 ASN A CA 1
ATOM 697 C C . ASN A 1 91 ? -6.477 -11.594 10.281 1 98.31 91 ASN A C 1
ATOM 699 O O . ASN A 1 91 ? -6.449 -10.828 11.25 1 98.31 91 ASN A O 1
ATOM 703 N N . ALA A 1 92 ? -5.539 -11.609 9.336 1 98.56 92 ALA A N 1
ATOM 704 C CA . ALA A 1 92 ? -4.391 -10.703 9.391 1 98.56 92 ALA A CA 1
ATOM 705 C C . ALA A 1 92 ? -4.547 -9.555 8.406 1 98.56 92 ALA A C 1
ATOM 707 O O . ALA A 1 92 ? -3.699 -8.664 8.344 1 98.56 92 ALA A O 1
ATOM 708 N N . ALA A 1 93 ? -5.66 -9.562 7.633 1 98.88 93 ALA A N 1
ATOM 709 C CA . ALA A 1 93 ? -5.902 -8.539 6.617 1 98.88 93 ALA A CA 1
ATOM 710 C C . ALA A 1 93 ? -6.207 -7.191 7.254 1 98.88 93 ALA A C 1
ATOM 712 O O . ALA A 1 93 ? -6.777 -7.129 8.352 1 98.88 93 ALA A O 1
ATOM 713 N N . GLN A 1 94 ? -5.734 -6.129 6.551 1 98.75 94 GLN A N 1
ATOM 714 C CA . GLN A 1 94 ? -6.059 -4.762 6.945 1 98.75 94 GLN A CA 1
ATOM 715 C C . GLN A 1 94 ? -6.727 -4.004 5.797 1 98.75 94 GLN A C 1
ATOM 717 O O . GLN A 1 94 ? -6.293 -4.098 4.648 1 98.75 94 GLN A O 1
ATOM 722 N N . VAL A 1 95 ? -7.7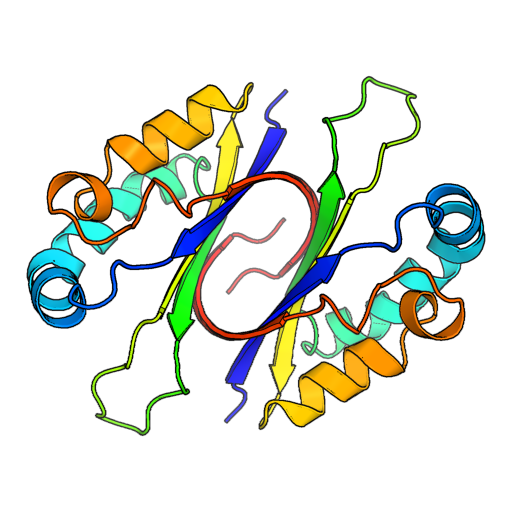66 -3.334 6.137 1 98.88 95 VAL A N 1
ATOM 723 C CA . VAL A 1 95 ? -8.391 -2.354 5.258 1 98.88 95 VAL A CA 1
ATOM 724 C C . VAL A 1 95 ? -8.336 -0.97 5.902 1 98.88 95 VAL A C 1
ATOM 726 O O . VAL A 1 95 ? -8.977 -0.727 6.926 1 98.88 95 VAL A O 1
ATOM 729 N N . ILE A 1 96 ? -7.559 -0.07 5.289 1 98.88 96 ILE A N 1
ATOM 730 C CA . ILE A 1 96 ? -7.207 1.204 5.906 1 98.88 96 ILE A CA 1
ATOM 731 C C . ILE A 1 96 ? -7.727 2.354 5.047 1 98.88 96 ILE A C 1
ATOM 733 O O . ILE A 1 96 ? -7.406 2.443 3.861 1 98.88 96 ILE A O 1
ATOM 737 N N . PRO A 1 97 ? -8.539 3.248 5.621 1 98.88 97 PRO A N 1
ATOM 738 C CA . PRO A 1 97 ? -8.812 4.477 4.871 1 98.88 97 PRO A CA 1
ATOM 739 C C . PRO A 1 97 ? -7.539 5.152 4.359 1 98.88 97 PRO A C 1
ATOM 741 O O . PRO A 1 97 ? -6.539 5.223 5.082 1 98.88 97 PRO A O 1
ATOM 744 N N . PHE A 1 98 ? -7.59 5.598 3.133 1 98.81 98 PHE A N 1
ATOM 745 C CA . PHE A 1 98 ? -6.371 6.008 2.445 1 98.81 98 PHE A CA 1
ATOM 746 C C . PHE A 1 98 ? -6.641 7.199 1.533 1 98.81 98 PHE A C 1
ATOM 748 O O . PHE A 1 98 ? -7.75 7.359 1.021 1 98.81 98 PHE A O 1
ATOM 755 N N . LYS A 1 99 ? -5.727 8.016 1.369 1 97.69 99 LYS A N 1
ATOM 756 C CA . LYS A 1 99 ? -5.762 9.109 0.398 1 97.69 99 LYS A CA 1
ATOM 757 C C . LYS A 1 99 ? -4.461 9.188 -0.392 1 97.69 99 LYS A C 1
ATOM 759 O O . LYS A 1 99 ? -3.42 9.562 0.151 1 97.69 99 LYS A O 1
ATOM 764 N N . SER A 1 100 ? -4.559 8.883 -1.69 1 97.69 100 SER A N 1
ATOM 765 C CA . SER A 1 100 ? -3.387 8.977 -2.557 1 97.69 100 SER A CA 1
ATOM 766 C C . SER A 1 100 ? -2.969 10.43 -2.764 1 97.69 100 SER A C 1
ATOM 768 O O . SER A 1 100 ? -3.811 11.289 -3.018 1 97.69 100 SER A O 1
ATOM 770 N N . ALA A 1 101 ? -1.699 10.672 -2.621 1 97.56 101 ALA A N 1
ATOM 771 C CA . ALA A 1 101 ? -1.12 11.953 -3 1 97.56 101 AL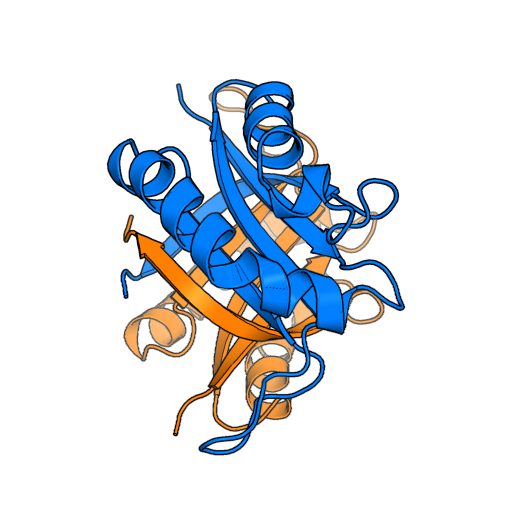A A CA 1
ATOM 772 C C . ALA A 1 101 ? -0.48 11.883 -4.383 1 97.56 101 ALA A C 1
ATOM 774 O O . ALA A 1 101 ? -0.499 12.859 -5.137 1 97.56 101 ALA A O 1
ATOM 775 N N . VAL A 1 102 ? 0.094 10.688 -4.695 1 97.5 102 VAL A N 1
ATOM 776 C CA . VAL A 1 102 ? 0.725 10.453 -5.992 1 97.5 102 VAL A CA 1
ATOM 777 C C . VAL A 1 102 ? 0.462 9.016 -6.441 1 97.5 102 VAL A C 1
ATOM 779 O O . VAL A 1 102 ? 0.505 8.086 -5.633 1 97.5 102 VAL A O 1
ATOM 782 N N . ARG A 1 103 ? 0.096 8.828 -7.594 1 97.94 103 ARG A N 1
ATOM 783 C CA . ARG A 1 103 ? 0.021 7.547 -8.297 1 97.94 103 ARG A CA 1
ATOM 784 C C . ARG A 1 103 ? 0.458 7.691 -9.75 1 97.94 103 ARG A C 1
ATOM 786 O O . ARG A 1 103 ? -0.299 8.195 -10.586 1 97.94 103 ARG A O 1
ATOM 793 N N . VAL A 1 104 ? 1.612 7.223 -9.984 1 96.62 104 VAL A N 1
ATOM 794 C CA . VAL A 1 104 ? 2.145 7.254 -11.344 1 96.62 104 VAL A CA 1
ATOM 795 C C . VAL A 1 104 ? 1.763 5.973 -12.078 1 96.62 104 VAL A C 1
ATOM 797 O O . VAL A 1 104 ? 2.117 4.875 -11.648 1 96.62 104 VAL A O 1
ATOM 800 N N . GLY A 1 105 ? 1.087 6.07 -13.125 1 93.94 105 GLY A N 1
ATOM 801 C CA . GLY A 1 105 ? 0.604 4.914 -13.859 1 93.94 105 GLY A CA 1
ATOM 802 C C . GLY A 1 105 ? 1.722 4.039 -14.398 1 93.94 105 GLY A C 1
ATOM 803 O O . GLY A 1 105 ? 2.803 4.535 -14.719 1 93.94 105 GLY A O 1
ATOM 804 N N . ALA A 1 106 ? 1.559 2.719 -14.438 1 86 106 ALA A N 1
ATOM 805 C CA . ALA A 1 106 ? 2.494 1.779 -15.047 1 86 106 ALA A CA 1
ATOM 806 C C . ALA A 1 106 ? 2.027 1.37 -16.438 1 86 106 ALA A C 1
ATOM 808 O O . ALA A 1 106 ? 0.833 1.427 -16.75 1 86 106 ALA A O 1
ATOM 809 N N . MET B 1 1 ? 18.422 -3.547 -12.688 1 67.06 1 MET B N 1
ATOM 810 C CA . MET B 1 1 ? 16.984 -3.41 -12.922 1 67.06 1 MET B CA 1
ATOM 811 C C . MET B 1 1 ? 16.281 -2.875 -11.688 1 67.06 1 MET B C 1
ATOM 813 O O . MET B 1 1 ? 16.719 -3.125 -10.562 1 67.06 1 MET B O 1
ATOM 817 N N . SER B 1 2 ? 15.336 -1.874 -11.828 1 89.62 2 SER B N 1
ATOM 818 C CA . SER B 1 2 ? 14.805 -1.246 -10.625 1 89.62 2 SER B CA 1
ATOM 819 C C . SER B 1 2 ? 13.688 -2.088 -10.008 1 89.62 2 SER B C 1
ATOM 821 O O . SER B 1 2 ? 12.844 -2.625 -10.727 1 89.62 2 SER B O 1
ATOM 823 N N . ASN B 1 3 ? 13.852 -2.469 -8.836 1 97.44 3 ASN B N 1
ATOM 824 C CA . ASN B 1 3 ? 12.852 -3.174 -8.039 1 97.44 3 ASN B CA 1
ATOM 825 C C . ASN B 1 3 ? 11.906 -2.205 -7.336 1 97.44 3 ASN B C 1
ATOM 827 O O . ASN B 1 3 ? 12.219 -1.022 -7.191 1 97.44 3 ASN B O 1
ATOM 831 N N . GLU B 1 4 ? 10.703 -2.785 -7.016 1 98.56 4 GLU B N 1
ATOM 832 C CA . GLU B 1 4 ? 9.75 -2.021 -6.219 1 98.56 4 GLU B CA 1
ATOM 833 C C . GLU B 1 4 ? 9.742 -2.482 -4.766 1 98.56 4 GLU B C 1
ATOM 835 O O . GLU B 1 4 ? 9.875 -3.676 -4.484 1 98.56 4 GLU B O 1
ATOM 840 N N . PHE B 1 5 ? 9.578 -1.558 -3.902 1 98.94 5 PHE B N 1
ATOM 841 C CA . PHE B 1 5 ? 9.414 -1.816 -2.477 1 98.94 5 PHE B CA 1
ATOM 842 C C . PHE B 1 5 ? 8.164 -1.134 -1.94 1 98.94 5 PHE B C 1
ATOM 844 O O . PHE B 1 5 ? 7.992 0.077 -2.102 1 98.94 5 PHE B O 1
ATOM 851 N N . LEU B 1 6 ? 7.246 -1.911 -1.362 1 98.94 6 LEU B N 1
ATOM 852 C CA . LEU B 1 6 ? 6.113 -1.384 -0.605 1 98.94 6 LEU B CA 1
ATOM 853 C C . LEU B 1 6 ? 6.551 -0.951 0.791 1 98.94 6 LEU B C 1
ATOM 855 O O . LEU B 1 6 ? 7.059 -1.764 1.566 1 98.94 6 LEU B O 1
ATOM 859 N N . CYS B 1 7 ? 6.387 0.308 1.092 1 99 7 CYS B N 1
ATOM 860 C CA . CYS B 1 7 ? 6.77 0.867 2.385 1 99 7 CYS B CA 1
ATOM 861 C C . CYS B 1 7 ? 5.539 1.253 3.195 1 99 7 CYS B C 1
ATOM 863 O O . CYS B 1 7 ? 4.738 2.082 2.76 1 99 7 CYS B O 1
ATOM 865 N N . ILE B 1 8 ? 5.359 0.591 4.285 1 98.94 8 ILE B N 1
ATOM 866 C CA . ILE B 1 8 ? 4.301 0.903 5.238 1 98.94 8 ILE B CA 1
ATOM 867 C C . ILE B 1 8 ? 4.887 1.641 6.438 1 98.94 8 ILE B C 1
ATOM 869 O O . ILE B 1 8 ? 5.699 1.084 7.18 1 98.94 8 ILE B O 1
ATOM 873 N N . LEU B 1 9 ? 4.461 2.861 6.633 1 98.94 9 LEU B N 1
ATOM 874 C CA . LEU B 1 9 ? 5.109 3.785 7.559 1 98.94 9 LEU B CA 1
ATOM 875 C C . LEU B 1 9 ? 4.105 4.352 8.555 1 98.94 9 LEU B C 1
ATOM 877 O O . LEU B 1 9 ? 3.602 5.461 8.375 1 98.94 9 LEU B O 1
ATOM 881 N N . PRO B 1 10 ? 3.859 3.621 9.664 1 98.94 10 PRO B N 1
ATOM 882 C CA . PRO B 1 10 ? 2.969 4.156 10.695 1 98.94 10 PRO B CA 1
ATOM 883 C C . PRO B 1 10 ? 3.529 5.41 11.367 1 98.94 10 PRO B C 1
ATOM 885 O O . PRO B 1 10 ? 4.746 5.547 11.5 1 98.94 10 PRO B O 1
ATOM 888 N N . ASP B 1 11 ? 2.646 6.238 11.711 1 98.88 11 ASP B N 1
ATOM 889 C CA . ASP B 1 11 ? 3.021 7.375 12.555 1 98.88 11 ASP B CA 1
ATOM 890 C C . ASP B 1 11 ?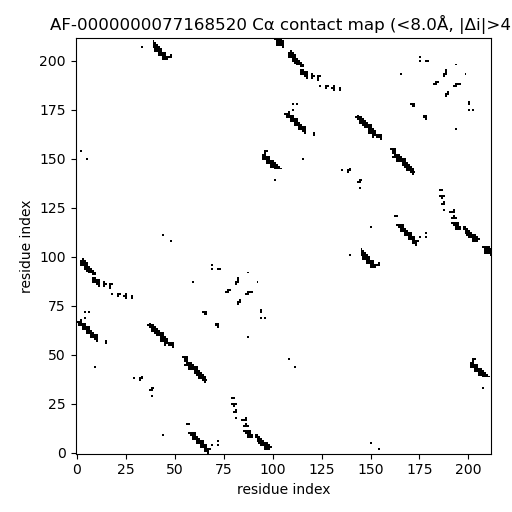 3.23 6.945 14 1 98.88 11 ASP B C 1
ATOM 892 O O . ASP B 1 11 ? 2.621 5.977 14.461 1 98.88 11 ASP B O 1
ATOM 896 N N . LYS B 1 12 ? 4.035 7.758 14.695 1 98.62 12 LYS B N 1
ATOM 897 C CA . LYS B 1 12 ? 4.07 7.625 16.156 1 98.62 12 LYS B CA 1
ATOM 898 C C . LYS B 1 12 ? 2.746 8.047 16.781 1 98.62 12 LYS B C 1
ATOM 900 O O . LYS B 1 12 ? 1.997 8.828 16.188 1 98.62 12 LYS B O 1
ATOM 905 N N . PRO B 1 13 ? 2.316 7.5 18.016 1 96 13 PRO B N 1
ATOM 906 C CA . PRO B 1 13 ? 1.026 7.801 18.641 1 96 13 PRO B CA 1
ATOM 907 C C . PRO B 1 13 ? 0.782 9.297 18.797 1 96 13 PRO B C 1
ATOM 909 O O . PRO B 1 13 ? -0.353 9.766 18.641 1 96 13 PRO B O 1
ATOM 912 N N . ASP B 1 14 ? 1.725 10.195 18.969 1 94.56 14 ASP B N 1
ATOM 913 C CA . ASP B 1 14 ? 1.506 11.617 19.219 1 94.56 14 ASP B CA 1
ATOM 914 C C . ASP B 1 14 ? 2.137 12.477 18.125 1 94.56 14 ASP B C 1
ATOM 916 O O . ASP B 1 14 ? 2.586 13.594 18.391 1 94.56 14 ASP B O 1
ATOM 920 N N . ALA B 1 15 ? 1.964 11.969 16.875 1 98 15 ALA B N 1
ATOM 921 C CA . ALA B 1 15 ? 2.727 12.617 15.812 1 98 15 ALA B CA 1
ATOM 922 C C . ALA B 1 15 ? 1.862 13.617 15.047 1 98 15 ALA B C 1
ATOM 924 O O . ALA B 1 15 ? 2.363 14.359 14.203 1 98 15 ALA B O 1
ATOM 925 N N . GLN B 1 16 ? 0.545 13.703 15.32 1 97.81 16 GLN B N 1
ATOM 926 C CA . GLN B 1 16 ? -0.386 14.445 14.477 1 97.81 16 GLN B CA 1
ATOM 927 C C . GLN B 1 16 ? 0.05 15.898 14.32 1 97.81 16 GLN B C 1
ATOM 929 O O . GLN B 1 16 ? 0.144 16.406 13.203 1 97.81 16 GLN B O 1
ATOM 934 N N . ALA B 1 17 ? 0.296 16.578 15.43 1 98.19 17 ALA B N 1
ATOM 935 C CA . ALA B 1 17 ? 0.66 17.984 15.391 1 98.19 17 ALA B CA 1
ATOM 936 C C . ALA B 1 17 ? 1.931 18.203 14.578 1 98.19 17 ALA B C 1
ATOM 938 O O . ALA B 1 17 ? 1.987 19.109 13.734 1 98.19 17 ALA B O 1
ATOM 939 N N . LYS B 1 18 ? 2.945 17.406 14.875 1 98.75 18 LYS B N 1
ATOM 940 C CA . LYS B 1 18 ? 4.207 17.531 14.156 1 98.75 18 LYS B CA 1
ATOM 941 C C . LYS B 1 18 ? 4.027 17.219 12.672 1 98.75 18 LYS B C 1
ATOM 943 O O . LYS B 1 18 ? 4.621 17.891 11.82 1 98.75 18 LYS B O 1
ATOM 948 N N . ARG B 1 19 ? 3.236 16.172 12.305 1 98.81 19 ARG B N 1
ATOM 949 C CA . ARG B 1 19 ? 2.951 15.859 10.906 1 98.81 19 ARG B CA 1
ATOM 950 C C . ARG B 1 19 ? 2.383 17.062 10.172 1 98.81 19 ARG B C 1
ATOM 952 O O . ARG B 1 19 ? 2.855 17.422 9.086 1 98.81 19 ARG B O 1
ATOM 959 N N . LEU B 1 20 ? 1.419 17.688 10.789 1 98.44 20 LEU B N 1
ATOM 960 C CA . LEU B 1 20 ? 0.785 18.844 10.148 1 98.44 20 LEU B CA 1
ATOM 961 C C . LEU B 1 20 ? 1.773 19.984 10 1 98.44 20 LEU B C 1
ATOM 963 O O . LEU B 1 20 ? 1.773 20.688 8.984 1 98.44 20 LEU B O 1
ATOM 967 N N . GLU B 1 21 ? 2.578 20.109 10.984 1 98.75 21 GLU B N 1
ATOM 968 C CA . GLU B 1 21 ? 3.566 21.188 10.992 1 98.75 21 GLU B CA 1
ATOM 969 C C . GLU B 1 21 ? 4.516 21.062 9.797 1 98.75 21 GLU B C 1
ATOM 971 O O . GLU B 1 21 ? 4.879 22.062 9.188 1 98.75 21 GLU B O 1
ATOM 976 N N . VAL B 1 22 ? 4.93 19.844 9.461 1 98.81 22 VAL B N 1
ATOM 977 C CA . VAL B 1 22 ? 5.992 19.703 8.477 1 98.81 22 VAL B CA 1
ATOM 978 C C . VAL B 1 22 ? 5.434 19.078 7.199 1 98.81 22 VAL B C 1
ATOM 980 O O . VAL B 1 22 ? 6.188 18.719 6.297 1 98.81 22 VAL B O 1
ATOM 983 N N . ARG B 1 23 ? 4.172 19 7.043 1 98.5 23 ARG B N 1
ATOM 984 C CA . ARG B 1 23 ? 3.525 18.328 5.926 1 98.5 23 ARG B CA 1
ATOM 985 C C . ARG B 1 23 ? 3.902 18.969 4.598 1 98.5 23 ARG B C 1
ATOM 987 O O . ARG B 1 23 ? 4.227 18.281 3.633 1 98.5 23 ARG B O 1
ATOM 994 N N . SER B 1 24 ? 3.846 20.297 4.566 1 98.44 24 SER B N 1
ATOM 995 C CA . SER B 1 24 ? 4.188 20.984 3.326 1 98.44 24 SER B CA 1
ATOM 996 C C . SER B 1 24 ? 5.613 20.672 2.891 1 98.44 24 SER B C 1
ATOM 998 O O . SER B 1 24 ? 5.879 20.484 1.699 1 98.44 24 SER B O 1
ATOM 1000 N N . LYS B 1 25 ? 6.527 20.562 3.852 1 98.81 25 LYS B N 1
ATOM 1001 C CA . LYS B 1 25 ? 7.914 20.203 3.551 1 98.81 25 LYS B CA 1
ATOM 1002 C C . LYS B 1 25 ? 8.023 18.766 3.064 1 98.81 25 LYS B C 1
ATOM 1004 O O . LYS B 1 25 ? 8.812 18.469 2.166 1 98.81 25 LYS B O 1
ATOM 1009 N N . HIS B 1 26 ? 7.297 17.859 3.652 1 98.81 26 HIS B N 1
ATOM 1010 C CA . HIS B 1 26 ? 7.23 16.484 3.201 1 98.81 26 HIS B CA 1
ATOM 1011 C C . HIS B 1 26 ? 6.785 16.391 1.746 1 98.81 26 HIS B C 1
ATOM 1013 O O . HIS B 1 26 ? 7.445 15.758 0.925 1 98.81 26 HIS B O 1
ATOM 1019 N N . LEU B 1 27 ? 5.738 17.078 1.42 1 98.25 27 LEU B N 1
ATOM 1020 C CA . LEU B 1 27 ? 5.18 17.016 0.072 1 98.25 27 LEU B CA 1
ATOM 1021 C C . LEU B 1 27 ? 6.152 17.625 -0.939 1 98.25 27 LEU B C 1
ATOM 1023 O O . LEU B 1 27 ? 6.324 17.078 -2.035 1 98.25 27 LEU B O 1
ATOM 1027 N N . GLU B 1 28 ? 6.801 18.719 -0.585 1 98.25 28 GLU B N 1
ATOM 1028 C CA . GLU B 1 28 ? 7.805 19.328 -1.448 1 98.25 28 GLU B CA 1
ATOM 1029 C C . GLU B 1 28 ? 8.992 18.391 -1.654 1 98.25 28 GLU B C 1
ATOM 1031 O O . GLU B 1 28 ? 9.578 18.359 -2.738 1 98.25 28 GLU B O 1
ATOM 1036 N N . GLY B 1 29 ? 9.367 17.703 -0.604 1 98.19 29 GLY B N 1
ATOM 1037 C CA . GLY B 1 29 ? 10.508 16.812 -0.658 1 98.19 29 GLY B CA 1
ATOM 1038 C C . GLY B 1 29 ? 10.266 15.578 -1.51 1 98.19 29 GLY B C 1
ATOM 1039 O O . GLY B 1 29 ? 11.203 15.016 -2.08 1 98.19 29 GLY B O 1
ATOM 1040 N N . VAL B 1 30 ? 9.008 15.172 -1.622 1 97.88 30 VAL B N 1
ATOM 1041 C CA . VAL B 1 30 ? 8.672 13.961 -2.354 1 97.88 30 VAL B CA 1
ATOM 1042 C C . VAL B 1 30 ? 8.578 14.258 -3.848 1 97.88 30 VAL B C 1
ATOM 1044 O O . VAL B 1 30 ? 8.82 13.383 -4.68 1 97.88 30 VAL B O 1
ATOM 1047 N N . LYS B 1 31 ? 8.312 15.484 -4.172 1 98 31 LYS B N 1
ATOM 1048 C CA . LYS B 1 31 ? 8.07 15.875 -5.559 1 98 31 LYS B CA 1
ATOM 1049 C C . LYS B 1 31 ? 9.234 15.477 -6.457 1 98 31 LYS B C 1
ATOM 1051 O O . LYS B 1 31 ? 9.047 14.812 -7.477 1 98 31 LYS B O 1
ATOM 1056 N N . PRO B 1 32 ? 10.492 15.82 -6.117 1 98.44 32 PRO B N 1
ATOM 1057 C CA . PRO B 1 32 ? 11.594 15.438 -7 1 98.44 32 PRO B CA 1
ATOM 1058 C C . PRO B 1 32 ? 11.773 13.922 -7.098 1 98.44 32 PRO B C 1
ATOM 1060 O O . PRO B 1 32 ? 12.258 13.414 -8.117 1 98.44 32 PRO B O 1
ATOM 1063 N N . LEU B 1 33 ? 11.43 13.195 -6.074 1 98.56 33 LEU B N 1
ATOM 1064 C CA . LEU B 1 33 ? 11.523 11.734 -6.082 1 98.56 33 LEU B CA 1
ATOM 1065 C C . LEU B 1 33 ? 10.5 11.133 -7.039 1 98.56 33 LEU B C 1
ATOM 1067 O O . LEU B 1 33 ? 10.789 10.141 -7.719 1 98.56 33 LEU B O 1
ATOM 1071 N N . VAL B 1 34 ? 9.32 11.766 -7.09 1 98.38 34 VAL B N 1
ATOM 1072 C CA . VAL B 1 34 ? 8.281 11.359 -8.031 1 98.38 34 VAL B CA 1
ATOM 1073 C C . VAL B 1 34 ? 8.727 11.656 -9.461 1 98.38 34 VAL B C 1
ATOM 1075 O O . VAL B 1 34 ? 8.625 10.797 -10.336 1 98.38 34 VAL B O 1
ATOM 1078 N N . GLU B 1 35 ? 9.273 12.805 -9.664 1 98.12 35 GLU B N 1
ATOM 1079 C CA . GLU B 1 35 ? 9.727 13.227 -10.984 1 98.12 35 GLU B CA 1
ATOM 1080 C C . GLU B 1 35 ? 10.852 12.32 -11.492 1 98.12 35 GLU B C 1
ATOM 1082 O O . GLU B 1 35 ? 10.93 12.039 -12.688 1 98.12 35 GLU B O 1
ATOM 1087 N N . ALA B 1 36 ? 11.664 11.836 -10.594 1 97.88 36 ALA B N 1
ATOM 1088 C CA . ALA B 1 36 ? 12.797 10.977 -10.945 1 97.88 36 ALA B CA 1
ATOM 1089 C C . ALA B 1 36 ? 12.352 9.531 -11.109 1 97.88 36 ALA B C 1
ATOM 1091 O O . ALA B 1 36 ? 13.156 8.664 -11.461 1 97.88 36 ALA B O 1
ATOM 1092 N N . GLY B 1 37 ? 11.094 9.242 -10.758 1 97.5 37 GLY B N 1
ATOM 1093 C CA . GLY B 1 37 ? 10.578 7.887 -10.867 1 97.5 37 GLY B CA 1
ATOM 1094 C C . GLY B 1 37 ? 10.938 7.02 -9.672 1 97.5 37 GLY B C 1
ATOM 1095 O O . GLY B 1 37 ? 10.805 5.793 -9.734 1 97.5 37 GLY B O 1
ATOM 1096 N N . LYS B 1 38 ? 11.383 7.574 -8.633 1 98.31 38 LYS B N 1
ATOM 1097 C CA . LYS B 1 38 ? 11.828 6.828 -7.453 1 98.31 38 LYS B CA 1
ATOM 1098 C C . LYS B 1 38 ? 10.641 6.48 -6.551 1 98.31 38 LYS B C 1
ATOM 1100 O O . LYS B 1 38 ? 10.641 5.434 -5.906 1 98.31 38 LYS B O 1
ATOM 1105 N N . VAL B 1 39 ? 9.695 7.391 -6.426 1 98.75 39 VAL B N 1
ATOM 1106 C CA . VAL B 1 39 ? 8.422 7.145 -5.75 1 98.75 39 VAL B CA 1
ATOM 1107 C C . VAL B 1 39 ? 7.289 7.148 -6.77 1 98.75 39 VAL B C 1
ATOM 1109 O O . VAL B 1 39 ? 7.074 8.141 -7.469 1 98.75 39 VAL B O 1
ATOM 1112 N N . VAL B 1 40 ? 6.535 6.051 -6.801 1 98.69 40 VAL B N 1
ATOM 1113 C CA . VAL B 1 40 ? 5.566 5.953 -7.887 1 98.69 40 VAL B CA 1
ATOM 1114 C C . VAL B 1 40 ? 4.148 5.906 -7.316 1 98.69 40 VAL B C 1
ATOM 1116 O O . VAL B 1 40 ? 3.176 6.164 -8.031 1 98.69 40 VAL B O 1
ATOM 1119 N N . VAL B 1 41 ? 3.975 5.547 -6.098 1 98.81 41 VAL B N 1
ATOM 1120 C CA . VAL B 1 41 ? 2.736 5.656 -5.336 1 98.81 41 VAL B CA 1
ATOM 1121 C C . VAL B 1 41 ? 3.035 6.184 -3.934 1 98.81 41 VAL B C 1
ATOM 1123 O O . VAL B 1 41 ? 4.023 5.785 -3.312 1 98.81 41 VAL B O 1
ATOM 1126 N N . GLY B 1 42 ? 2.26 7.051 -3.457 1 98.75 42 GLY B N 1
ATOM 1127 C CA . GLY B 1 42 ? 2.334 7.566 -2.1 1 98.75 42 GLY B CA 1
ATOM 1128 C C . GLY B 1 42 ? 1.013 8.117 -1.595 1 98.75 42 GLY B C 1
ATOM 1129 O O . GLY B 1 42 ? 0.237 8.688 -2.365 1 98.75 42 GLY B O 1
ATOM 1130 N N . GLY B 1 43 ? 0.782 7.996 -0.361 1 98.69 43 GLY B N 1
ATOM 1131 C CA . GLY B 1 43 ? -0.436 8.523 0.234 1 98.69 43 GLY B CA 1
ATOM 1132 C C . GLY B 1 43 ? -0.474 8.375 1.743 1 98.69 43 GLY B C 1
ATOM 1133 O O . GLY B 1 43 ? 0.488 7.902 2.352 1 98.69 43 GLY B O 1
ATOM 1134 N N . ALA B 1 44 ? -1.539 8.82 2.281 1 98.81 44 ALA B N 1
ATOM 1135 C CA . ALA B 1 44 ? -1.713 8.836 3.732 1 98.81 44 ALA B CA 1
ATOM 1136 C C . ALA B 1 44 ? -2.66 7.73 4.184 1 98.81 44 ALA B C 1
ATOM 1138 O O . ALA B 1 44 ? -3.738 7.559 3.613 1 98.81 44 ALA B O 1
ATOM 1139 N N . MET B 1 45 ? -2.199 6.941 5.102 1 98.88 45 MET B N 1
ATOM 1140 C CA . MET B 1 45 ? -3.098 6.094 5.879 1 98.88 45 MET B CA 1
ATOM 1141 C C . MET B 1 45 ? -3.857 6.914 6.918 1 98.88 45 MET B C 1
ATOM 1143 O O . MET B 1 45 ? -3.264 7.719 7.633 1 98.88 45 MET B O 1
ATOM 1147 N N . LEU B 1 46 ? -5.152 6.703 7.031 1 98.62 46 LEU B N 1
ATOM 1148 C CA . LEU B 1 46 ? -6.016 7.52 7.879 1 98.62 46 LEU B CA 1
ATOM 1149 C C . LEU B 1 46 ? -6.773 6.652 8.875 1 98.62 46 LEU B C 1
ATOM 1151 O O . LEU B 1 46 ? -6.996 5.465 8.633 1 98.62 46 LEU B O 1
ATOM 1155 N N . ASN B 1 47 ? -7.148 7.27 10 1 97.75 47 ASN B N 1
ATOM 1156 C CA . ASN B 1 47 ? -8.055 6.586 10.914 1 97.75 47 ASN B CA 1
ATOM 1157 C C . ASN B 1 47 ? -9.477 6.551 10.367 1 97.75 47 ASN B C 1
ATOM 1159 O O . ASN B 1 47 ? -10.234 5.617 10.648 1 97.75 47 ASN B O 1
ATOM 1163 N N . ALA B 1 48 ? -9.828 7.609 9.664 1 97.25 48 ALA B N 1
ATOM 1164 C CA . ALA B 1 48 ? -11.094 7.75 8.953 1 97.25 48 ALA B CA 1
ATOM 1165 C C . ALA B 1 48 ? -10.992 8.789 7.84 1 97.25 48 ALA B C 1
ATOM 1167 O O . ALA B 1 48 ? -10.203 9.727 7.926 1 97.25 48 ALA B O 1
ATOM 1168 N N . HIS B 1 49 ? -11.758 8.555 6.766 1 97.62 49 HIS B N 1
ATOM 1169 C CA . HIS B 1 49 ? -11.805 9.594 5.738 1 97.62 49 HIS B CA 1
ATOM 1170 C C . HIS B 1 49 ? -12.375 10.891 6.293 1 97.62 49 HIS B C 1
ATOM 1172 O O . HIS B 1 49 ? -13.406 10.883 6.973 1 97.62 49 HIS B O 1
ATOM 1178 N N . PRO B 1 50 ? -11.766 11.961 6.008 1 94.88 50 PRO B N 1
ATOM 1179 C CA . PRO B 1 50 ? -12.25 13.234 6.539 1 94.88 50 PRO B CA 1
ATOM 1180 C C . PRO B 1 50 ? -13.492 13.742 5.809 1 94.88 50 PRO B C 1
ATOM 1182 O O . PRO B 1 50 ? -13.664 13.477 4.617 1 94.88 50 PRO B O 1
ATOM 1185 N N . SER B 1 51 ? -14.266 14.414 6.586 1 92.25 51 SER B N 1
ATOM 1186 C CA . SER B 1 51 ? -15.312 15.203 5.953 1 92.25 51 SER B CA 1
ATOM 1187 C C . SER B 1 51 ? -14.742 16.438 5.277 1 92.25 51 SER B C 1
ATOM 1189 O O . SER B 1 51 ? -13.578 16.797 5.488 1 92.25 51 SER B O 1
ATOM 1191 N N . GLU B 1 52 ? -15.555 17 4.434 1 89.25 52 GLU B N 1
ATOM 1192 C CA . GLU B 1 52 ? -15.102 18.234 3.781 1 89.25 52 GLU B CA 1
ATOM 1193 C C . GLU B 1 52 ? -14.633 19.266 4.805 1 89.25 52 GLU B C 1
ATOM 1195 O O . GLU B 1 52 ? -15.336 19.547 5.777 1 89.25 52 GLU B O 1
ATOM 1200 N N . GLY B 1 53 ? -13.453 19.703 4.625 1 90.56 53 GLY B N 1
ATOM 1201 C CA . GLY B 1 53 ? -12.914 20.734 5.48 1 90.56 53 GLY B CA 1
ATOM 1202 C C . GLY B 1 53 ? -12.297 20.203 6.758 1 90.56 53 GLY B C 1
ATOM 1203 O O . GLY B 1 53 ? -11.68 20.953 7.52 1 90.56 53 GLY B O 1
ATOM 1204 N N . GLU B 1 54 ? -12.469 18.984 7.016 1 94.69 54 GLU B N 1
ATOM 1205 C CA . GLU B 1 54 ? -11.938 18.375 8.234 1 94.69 54 GLU B CA 1
ATOM 1206 C C . GLU B 1 54 ? -10.461 18.031 8.078 1 94.69 54 GLU B C 1
ATOM 1208 O O . GLU B 1 54 ? -10.039 17.547 7.02 1 94.69 54 GLU B O 1
ATOM 1213 N N . THR B 1 55 ? -9.711 18.391 9.109 1 94.31 55 THR B N 1
ATOM 1214 C CA . THR B 1 55 ? -8.328 17.938 9.141 1 94.31 55 THR B CA 1
ATOM 1215 C C . THR B 1 55 ? -8.25 16.422 9.203 1 94.31 55 THR B C 1
ATOM 1217 O O . THR B 1 55 ? -8.875 15.797 10.062 1 94.31 55 THR B O 1
ATOM 1220 N N . PRO B 1 56 ? -7.562 15.891 8.336 1 95.69 56 PRO B N 1
ATOM 1221 C CA . PRO B 1 56 ? -7.484 14.43 8.352 1 95.69 56 PRO B CA 1
ATOM 1222 C C . PRO B 1 56 ? -6.848 13.883 9.633 1 95.69 56 PRO B C 1
ATOM 1224 O O . PRO B 1 56 ? -5.941 14.508 10.188 1 95.69 56 PRO B O 1
ATOM 1227 N N . SER B 1 57 ? -7.32 12.758 10.031 1 96.62 57 SER B N 1
ATOM 1228 C CA . SER B 1 57 ? -6.719 11.977 11.109 1 96.62 57 SER B CA 1
ATOM 1229 C C . SER B 1 57 ? -5.758 10.922 10.57 1 96.62 57 SER B C 1
ATOM 1231 O O . SER B 1 57 ? -6.188 9.852 10.133 1 96.62 57 SER B O 1
ATOM 1233 N N . PHE B 1 58 ? -4.477 11.266 10.656 1 98.56 58 PHE B N 1
ATOM 1234 C CA . PHE B 1 58 ? -3.469 10.445 9.992 1 98.56 58 PHE B CA 1
ATOM 1235 C C . PHE B 1 58 ? -3.07 9.266 10.875 1 98.56 58 PHE B C 1
ATOM 1237 O O . PHE B 1 58 ? -2.945 9.406 12.094 1 98.56 58 PHE B O 1
ATOM 1244 N N . LYS B 1 59 ? -2.787 8.164 10.273 1 97.81 59 LYS B N 1
ATOM 1245 C CA . LYS B 1 59 ? -2.326 6.922 10.883 1 97.81 59 LYS B CA 1
ATOM 1246 C C . LYS B 1 59 ? -0.906 6.586 10.438 1 97.81 59 LYS B C 1
ATOM 1248 O O . LYS B 1 59 ? -0.218 5.797 11.086 1 97.81 59 LYS B O 1
ATOM 1253 N N . GLY B 1 60 ? -0.5 7.133 9.344 1 98.81 60 GLY B N 1
ATOM 1254 C CA . GLY B 1 60 ? 0.774 6.836 8.711 1 98.81 60 GLY B CA 1
ATOM 1255 C C . GLY B 1 60 ? 0.767 7.078 7.215 1 98.81 60 GLY B C 1
ATOM 1256 O O . GLY B 1 60 ? -0.001 7.906 6.719 1 98.81 60 GLY B O 1
ATOM 1257 N N . SER B 1 61 ? 1.704 6.469 6.531 1 98.94 61 SER B N 1
ATOM 1258 C CA . SER B 1 61 ? 1.88 6.629 5.09 1 98.94 61 SER B CA 1
ATOM 1259 C C . SER B 1 61 ? 2.184 5.297 4.418 1 98.94 61 SER B C 1
ATOM 1261 O O . SER B 1 61 ? 2.574 4.332 5.082 1 98.94 61 SER B O 1
ATOM 1263 N N . MET B 1 62 ? 1.897 5.258 3.219 1 98.94 62 MET B N 1
ATOM 1264 C CA . MET B 1 62 ? 2.338 4.16 2.361 1 98.94 62 MET B CA 1
ATOM 1265 C C . MET B 1 62 ? 2.988 4.691 1.089 1 98.94 62 MET B C 1
ATOM 1267 O O . MET B 1 62 ? 2.49 5.641 0.481 1 98.94 62 MET B O 1
ATOM 1271 N N . LEU B 1 63 ? 4.113 4.164 0.72 1 98.94 63 LEU B N 1
ATOM 1272 C CA . LEU B 1 63 ? 4.824 4.488 -0.512 1 98.94 63 LEU B CA 1
ATOM 1273 C C . LEU B 1 63 ? 5.176 3.223 -1.285 1 98.94 63 LEU B C 1
ATOM 1275 O O . LEU B 1 63 ? 5.418 2.172 -0.686 1 98.94 63 LEU B O 1
ATOM 1279 N N . ILE B 1 64 ? 5.191 3.291 -2.541 1 98.94 64 ILE B N 1
ATOM 1280 C CA . ILE B 1 64 ? 5.945 2.35 -3.365 1 98.94 64 ILE B CA 1
ATOM 1281 C C . ILE B 1 64 ? 7.184 3.037 -3.932 1 98.94 64 ILE B C 1
ATOM 1283 O O . ILE B 1 64 ? 7.078 4.008 -4.684 1 98.94 64 ILE B O 1
ATOM 1287 N N . VAL B 1 65 ? 8.328 2.547 -3.57 1 98.88 65 VAL B N 1
ATOM 1288 C CA . VAL B 1 65 ? 9.625 3.131 -3.908 1 98.88 65 VAL B CA 1
ATOM 1289 C C . VAL B 1 65 ? 10.383 2.195 -4.844 1 98.88 65 VAL B C 1
ATOM 1291 O O . VAL B 1 65 ? 10.398 0.979 -4.645 1 98.88 65 VAL B O 1
ATOM 1294 N N . LEU B 1 66 ? 10.938 2.77 -5.867 1 98.62 66 LEU B N 1
ATOM 1295 C CA . LEU B 1 66 ? 11.797 2.008 -6.77 1 98.62 66 LEU B CA 1
ATOM 1296 C C . LEU B 1 66 ? 13.258 2.135 -6.359 1 98.62 66 LEU B C 1
ATOM 1298 O O . LEU B 1 66 ? 13.703 3.215 -5.969 1 98.62 66 LEU B O 1
ATOM 1302 N N . GLY B 1 67 ? 13.992 1.028 -6.418 1 98.19 67 GLY B N 1
ATOM 1303 C CA . GLY B 1 67 ? 15.414 0.955 -6.125 1 98.19 67 GLY B CA 1
ATOM 1304 C C . GLY B 1 67 ? 16.031 -0.39 -6.473 1 98.19 67 GLY B C 1
ATOM 1305 O O . GLY B 1 67 ? 15.312 -1.331 -6.82 1 98.19 67 GLY B O 1
ATOM 1306 N N . GLU B 1 68 ? 17.281 -0.467 -6.379 1 97.25 68 GLU B N 1
ATOM 1307 C CA . GLU B 1 68 ? 17.969 -1.724 -6.68 1 97.25 68 GLU B CA 1
ATOM 1308 C C . GLU B 1 68 ? 17.859 -2.695 -5.508 1 97.25 68 GLU B C 1
ATOM 1310 O O . GLU B 1 68 ? 17.688 -3.898 -5.707 1 97.25 68 GLU B O 1
ATOM 1315 N N . LYS B 1 69 ? 18.094 -2.156 -4.383 1 97.44 69 LYS B N 1
ATOM 1316 C CA . LYS B 1 69 ? 18.047 -2.955 -3.162 1 97.44 69 LYS B CA 1
ATOM 1317 C C . LYS B 1 69 ? 17.188 -2.283 -2.096 1 97.44 69 LYS B C 1
ATOM 1319 O O . LYS B 1 69 ? 16.844 -1.109 -2.225 1 97.44 69 LYS B O 1
ATOM 1324 N N . GLU B 1 70 ? 16.812 -3.062 -1.045 1 98.19 70 GLU B N 1
ATOM 1325 C CA . GLU B 1 70 ? 15.961 -2.582 0.04 1 98.19 70 GLU B CA 1
ATOM 1326 C C . GLU B 1 70 ? 16.531 -1.309 0.662 1 98.19 70 GLU B C 1
ATOM 1328 O O . GLU B 1 70 ? 15.781 -0.393 1.005 1 98.19 70 GLU B O 1
ATOM 1333 N N . GLU B 1 71 ? 17.859 -1.22 0.796 1 98.38 71 GLU B N 1
ATOM 1334 C CA . GLU B 1 71 ? 18.5 -0.07 1.424 1 98.38 71 GLU B CA 1
ATOM 1335 C C . GLU B 1 71 ? 18.188 1.22 0.672 1 98.38 71 GLU B C 1
ATOM 1337 O O . GLU B 1 71 ? 18.125 2.295 1.271 1 98.38 71 GLU B O 1
ATOM 1342 N N . ASP B 1 72 ? 17.953 1.211 -0.644 1 98.44 72 ASP B N 1
ATOM 1343 C CA . ASP B 1 72 ? 17.578 2.391 -1.416 1 98.44 72 ASP B CA 1
ATOM 1344 C C . ASP B 1 72 ? 16.25 2.963 -0.925 1 98.44 72 ASP B C 1
ATOM 1346 O O . ASP B 1 72 ? 16.078 4.184 -0.847 1 98.44 72 ASP B O 1
ATOM 1350 N N . ALA B 1 73 ? 15.312 2.082 -0.595 1 98.75 73 ALA B N 1
ATOM 1351 C CA . ALA B 1 73 ? 14.031 2.531 -0.048 1 98.75 73 ALA B CA 1
ATOM 1352 C C . ALA B 1 73 ? 14.211 3.145 1.337 1 98.75 73 ALA B C 1
ATOM 1354 O O . ALA B 1 73 ? 13.633 4.188 1.641 1 98.75 73 ALA B O 1
ATOM 1355 N N . TRP B 1 74 ? 15.062 2.521 2.156 1 98.81 74 TRP B N 1
ATOM 1356 C CA . TRP B 1 74 ? 15.305 3.041 3.498 1 98.81 74 TRP B CA 1
ATOM 1357 C C . TRP B 1 74 ? 15.961 4.418 3.438 1 98.81 74 TRP B C 1
ATOM 1359 O O . TRP B 1 74 ? 15.703 5.27 4.293 1 98.81 74 TRP B O 1
ATOM 1369 N N . GLU B 1 75 ? 16.781 4.645 2.434 1 98.69 75 GLU B N 1
ATOM 1370 C CA . GLU B 1 75 ? 17.391 5.961 2.266 1 98.69 75 GLU B CA 1
ATOM 1371 C C . GLU B 1 75 ? 16.328 7.023 1.994 1 98.69 75 GLU B C 1
ATOM 1373 O O . GLU B 1 75 ? 16.375 8.117 2.564 1 98.69 75 GLU B O 1
ATOM 1378 N N . VAL B 1 76 ? 15.391 6.688 1.126 1 98.81 76 VAL B N 1
ATOM 1379 C CA . VAL B 1 76 ? 14.289 7.602 0.855 1 98.81 76 VAL B CA 1
ATOM 1380 C C . VAL B 1 76 ? 13.539 7.898 2.15 1 98.81 76 VAL B C 1
ATOM 1382 O O . VAL B 1 76 ? 13.281 9.062 2.473 1 98.81 76 VAL B O 1
ATOM 1385 N N . ILE B 1 77 ? 13.25 6.879 2.973 1 98.88 77 ILE B N 1
ATOM 1386 C CA . ILE B 1 77 ? 12.469 6.984 4.199 1 98.88 77 ILE B CA 1
ATOM 1387 C C . ILE B 1 77 ? 13.234 7.797 5.234 1 98.88 77 ILE B C 1
ATOM 1389 O O . ILE B 1 77 ? 12.695 8.742 5.82 1 98.88 77 ILE B O 1
ATOM 1393 N N . ARG B 1 78 ? 14.508 7.508 5.402 1 98.75 78 ARG B N 1
ATOM 1394 C CA . ARG B 1 78 ? 15.305 8.125 6.453 1 98.75 78 ARG B CA 1
ATOM 1395 C C . ARG B 1 78 ? 15.594 9.594 6.133 1 98.75 78 ARG B C 1
ATOM 1397 O O . ARG B 1 78 ? 15.75 10.406 7.039 1 98.75 78 ARG B O 1
ATOM 1404 N N . ASN B 1 79 ? 15.555 9.969 4.871 1 98.75 79 ASN B N 1
ATOM 1405 C CA . ASN B 1 79 ? 15.898 11.328 4.473 1 98.75 79 ASN B CA 1
ATOM 1406 C C . ASN B 1 79 ? 14.672 12.234 4.449 1 98.75 79 ASN B C 1
ATOM 1408 O O . ASN B 1 79 ? 14.789 13.453 4.309 1 98.75 79 ASN B O 1
ATOM 1412 N N . ASP B 1 80 ? 13.562 11.664 4.629 1 98.88 80 ASP B N 1
ATOM 1413 C CA . ASP B 1 80 ? 12.328 12.445 4.625 1 98.88 80 ASP B CA 1
ATOM 1414 C C . ASP B 1 80 ? 12.172 13.234 5.926 1 98.88 80 ASP B C 1
ATOM 1416 O O . ASP B 1 80 ? 12.492 12.727 7.004 1 98.88 80 ASP B O 1
ATOM 1420 N N . ILE B 1 81 ? 11.602 14.391 5.871 1 98.94 81 ILE B N 1
ATOM 1421 C CA . ILE B 1 81 ? 11.391 15.273 7.012 1 98.94 81 ILE B CA 1
ATOM 1422 C C . ILE B 1 81 ? 10.508 14.578 8.047 1 98.94 81 ILE B C 1
ATOM 1424 O O . ILE B 1 81 ? 10.641 14.82 9.25 1 98.94 81 ILE B O 1
ATOM 1428 N N . TYR B 1 82 ? 9.539 13.68 7.648 1 98.94 82 TYR B N 1
ATOM 1429 C CA . TYR B 1 82 ? 8.711 12.938 8.586 1 98.94 82 TYR B CA 1
ATOM 1430 C C . TYR B 1 82 ? 9.555 12.047 9.492 1 98.94 82 TYR B C 1
ATOM 1432 O O . TYR B 1 82 ? 9.273 11.914 10.68 1 98.94 82 TYR B O 1
ATOM 1440 N N . THR B 1 83 ? 10.586 11.398 8.922 1 98.88 83 THR B N 1
ATOM 1441 C CA . THR B 1 83 ? 11.508 10.633 9.75 1 98.88 83 THR B CA 1
ATOM 1442 C C . THR B 1 83 ? 12.344 11.555 10.633 1 98.88 83 THR B C 1
ATOM 1444 O O . THR B 1 83 ? 12.43 11.367 11.844 1 98.88 83 THR B O 1
ATOM 1447 N N . LYS B 1 84 ? 12.859 12.586 10.078 1 98.81 84 LYS B N 1
ATOM 1448 C CA . LYS B 1 84 ? 13.805 13.477 10.758 1 98.81 84 LYS B CA 1
ATOM 1449 C C . LYS B 1 84 ? 13.117 14.242 11.883 1 98.81 84 LYS B C 1
ATOM 1451 O O . LYS B 1 84 ? 13.758 14.625 12.859 1 98.81 84 LYS B O 1
ATOM 1456 N N . SER B 1 85 ? 11.852 14.469 11.773 1 98.69 85 SER B N 1
ATOM 1457 C CA . SER B 1 85 ? 11.133 15.25 12.773 1 98.69 85 SER B CA 1
ATOM 1458 C C . SER B 1 85 ? 10.391 14.352 13.75 1 98.69 85 SER B C 1
ATOM 1460 O O . SER B 1 85 ? 9.742 14.836 14.68 1 98.69 85 SER B O 1
ATOM 1462 N N . GLY B 1 86 ? 10.438 13.062 13.492 1 98.56 86 GLY B N 1
ATOM 1463 C CA . GLY B 1 86 ? 9.883 12.125 14.453 1 98.56 86 GLY B CA 1
ATOM 1464 C C . GLY B 1 86 ? 8.422 11.797 14.195 1 98.56 86 GLY B C 1
ATOM 1465 O O . GLY B 1 86 ? 7.684 11.453 15.117 1 98.56 86 GLY B O 1
ATOM 1466 N N . VAL B 1 87 ? 7.957 11.906 12.984 1 98.94 87 VAL B N 1
ATOM 1467 C CA . VAL B 1 87 ? 6.574 11.609 12.633 1 98.94 87 VAL B CA 1
ATOM 1468 C C . VAL B 1 87 ? 6.402 10.109 12.422 1 98.94 87 VAL B C 1
ATOM 1470 O O . VAL B 1 87 ? 5.613 9.469 13.117 1 98.94 87 VAL B O 1
ATOM 1473 N N . TRP B 1 88 ? 7.18 9.562 11.508 1 98.94 88 TRP B N 1
ATOM 1474 C CA . TRP B 1 88 ? 7.074 8.133 11.219 1 98.94 88 TRP B CA 1
ATOM 1475 C C . TRP B 1 88 ? 7.719 7.305 12.328 1 98.94 88 TRP B C 1
ATOM 1477 O O . TRP B 1 88 ? 8.773 7.672 12.852 1 98.94 88 TRP B O 1
ATOM 1487 N N . ASP B 1 89 ? 7.117 6.27 12.719 1 98.88 89 ASP B N 1
ATOM 1488 C CA . ASP B 1 89 ? 7.684 5.289 13.641 1 98.88 89 ASP B CA 1
ATOM 1489 C C . ASP B 1 89 ? 8.516 4.246 12.891 1 98.88 89 ASP B C 1
ATOM 1491 O O . ASP B 1 89 ? 7.988 3.219 12.461 1 98.88 89 ASP B O 1
ATOM 1495 N N . LEU B 1 90 ? 9.805 4.465 12.828 1 98.56 90 LEU B N 1
ATOM 1496 C CA . LEU B 1 90 ? 10.664 3.594 12.031 1 98.56 90 LEU B CA 1
ATOM 1497 C C . LEU B 1 90 ? 10.727 2.195 12.633 1 98.56 90 LEU B C 1
ATOM 1499 O O . LEU B 1 90 ? 11.008 1.224 11.922 1 98.56 90 LEU B O 1
ATOM 1503 N N . ASN B 1 91 ? 10.469 2.092 13.953 1 98.31 91 ASN B N 1
ATOM 1504 C CA . ASN B 1 91 ? 10.477 0.775 14.586 1 98.31 91 ASN B CA 1
ATOM 1505 C C . ASN B 1 91 ? 9.305 -0.08 14.109 1 98.31 91 ASN B C 1
ATOM 1507 O O . ASN B 1 91 ? 9.367 -1.31 14.164 1 98.31 91 ASN B O 1
ATOM 1511 N N . ALA B 1 92 ? 8.25 0.565 13.641 1 98.56 92 ALA B N 1
ATOM 1512 C CA . ALA B 1 92 ? 7.066 -0.146 13.164 1 98.56 92 ALA B CA 1
ATOM 1513 C C . ALA B 1 92 ? 6.996 -0.149 11.641 1 98.56 92 ALA B C 1
ATOM 1515 O O . ALA B 1 92 ? 6.09 -0.75 11.062 1 98.56 92 ALA B O 1
ATOM 1516 N N . ALA B 1 93 ? 7.98 0.509 10.992 1 98.88 93 ALA B N 1
ATOM 1517 C CA . ALA B 1 93 ? 8 0.617 9.531 1 98.88 93 ALA B CA 1
ATOM 1518 C C . ALA B 1 93 ? 8.305 -0.732 8.891 1 98.88 93 ALA B C 1
ATOM 1520 O O . ALA B 1 93 ? 9.023 -1.553 9.461 1 98.88 93 ALA B O 1
ATOM 1521 N N . GLN B 1 94 ? 7.664 -0.936 7.715 1 98.75 94 GLN B N 1
ATOM 1522 C CA . GLN B 1 94 ? 7.953 -2.107 6.895 1 98.75 94 GLN B CA 1
ATOM 1523 C C . GLN B 1 94 ? 8.391 -1.703 5.488 1 98.75 94 GLN B C 1
ATOM 1525 O O . GLN B 1 94 ? 7.793 -0.81 4.883 1 98.75 94 GLN B O 1
ATOM 1530 N N . VAL B 1 95 ? 9.414 -2.334 5.047 1 98.88 95 VAL B N 1
ATOM 1531 C CA . VAL B 1 95 ? 9.836 -2.279 3.652 1 98.88 95 VAL B CA 1
ATOM 1532 C C . VAL B 1 95 ? 9.781 -3.678 3.039 1 98.88 95 VAL B C 1
ATOM 1534 O O . VAL B 1 95 ? 10.547 -4.562 3.426 1 98.88 95 VAL B O 1
ATOM 1537 N N . ILE B 1 96 ? 8.867 -3.855 2.086 1 98.88 96 ILE B N 1
ATOM 1538 C CA . ILE B 1 96 ? 8.523 -5.18 1.583 1 98.88 96 ILE B CA 1
ATOM 1539 C C . ILE B 1 96 ? 8.828 -5.262 0.089 1 98.88 96 ILE B C 1
ATOM 1541 O O . ILE B 1 96 ? 8.328 -4.453 -0.698 1 98.88 96 ILE B O 1
ATOM 1545 N N . PRO B 1 97 ? 9.656 -6.227 -0.334 1 98.88 97 PRO B N 1
ATOM 1546 C CA . PRO B 1 97 ? 9.734 -6.461 -1.778 1 98.88 97 PRO B CA 1
ATOM 1547 C C . PRO B 1 97 ? 8.359 -6.609 -2.424 1 98.88 97 PRO B C 1
ATOM 1549 O O . PRO B 1 97 ? 7.477 -7.27 -1.868 1 98.88 97 PRO B O 1
ATOM 1552 N N . PHE B 1 98 ? 8.188 -5.973 -3.555 1 98.81 98 PHE B N 1
ATOM 1553 C CA . PHE B 1 98 ? 6.855 -5.805 -4.121 1 98.81 98 PHE B CA 1
ATOM 1554 C C . PHE B 1 98 ? 6.902 -5.887 -5.645 1 98.81 98 PHE B C 1
ATOM 1556 O O . PHE B 1 98 ? 7.906 -5.531 -6.258 1 98.81 98 PHE B O 1
ATOM 1563 N N . LYS B 1 99 ? 5.918 -6.363 -6.227 1 97.69 99 LYS B N 1
ATOM 1564 C CA . LYS B 1 99 ? 5.738 -6.344 -7.676 1 97.69 99 LYS B CA 1
ATOM 1565 C C . LYS B 1 99 ? 4.328 -5.887 -8.047 1 97.69 99 LYS B C 1
ATOM 1567 O O . LYS B 1 99 ? 3.355 -6.613 -7.824 1 97.69 99 LYS B O 1
ATOM 1572 N N . SER B 1 100 ? 4.258 -4.715 -8.672 1 97.69 100 SER B N 1
ATOM 1573 C CA . SER B 1 100 ? 2.969 -4.207 -9.133 1 97.69 100 SER B CA 1
ATOM 1574 C C . SER B 1 100 ? 2.43 -5.035 -10.289 1 97.69 100 SER B C 1
ATOM 1576 O O . SER B 1 100 ? 3.162 -5.348 -11.234 1 97.69 100 SER B O 1
ATOM 1578 N N . ALA B 1 101 ? 1.187 -5.391 -10.188 1 97.56 101 ALA B N 1
ATOM 1579 C CA . ALA B 1 101 ? 0.474 -5.992 -11.312 1 97.56 101 ALA B CA 1
ATOM 1580 C C . ALA B 1 101 ? -0.362 -4.953 -12.055 1 97.56 101 ALA B C 1
ATOM 1582 O O . ALA B 1 101 ? -0.524 -5.031 -13.273 1 97.56 101 ALA B O 1
ATOM 1583 N N . VAL B 1 102 ? -0.896 -3.971 -11.273 1 97.5 102 VAL B N 1
ATOM 1584 C CA . VAL B 1 102 ? -1.705 -2.895 -11.836 1 97.5 102 VAL B CA 1
ATOM 1585 C C . VAL B 1 102 ? -1.42 -1.591 -11.094 1 97.5 102 VAL B C 1
ATOM 1587 O O . VAL B 1 102 ? -1.275 -1.585 -9.867 1 97.5 102 VAL B O 1
ATOM 1590 N N . ARG B 1 103 ? -1.218 -0.573 -11.758 1 97.94 103 ARG B N 1
ATOM 1591 C CA . ARG B 1 103 ? -1.169 0.799 -11.266 1 97.94 103 ARG B CA 1
ATOM 1592 C C . ARG B 1 103 ? -1.833 1.759 -12.25 1 97.94 103 ARG B C 1
ATOM 1594 O O . ARG B 1 103 ? -1.248 2.107 -13.273 1 97.94 103 ARG B O 1
ATOM 1601 N N . VAL B 1 104 ? -2.963 2.168 -11.875 1 96.62 104 VAL B N 1
ATOM 1602 C CA . VAL B 1 104 ? -3.693 3.131 -12.695 1 96.62 104 VAL B CA 1
ATOM 1603 C C . VAL B 1 104 ? -3.338 4.551 -12.258 1 96.62 104 VAL B C 1
ATOM 1605 O O . VAL B 1 104 ? -3.547 4.926 -11.102 1 96.62 104 VAL B O 1
ATOM 1608 N N . GLY B 1 105 ? -2.857 5.32 -13.109 1 94 105 GLY B N 1
ATOM 1609 C CA . GLY B 1 105 ? -2.4 6.66 -12.781 1 94 105 GLY B CA 1
ATOM 1610 C C . GLY B 1 105 ? -3.516 7.57 -12.312 1 94 105 GLY B C 1
ATOM 1611 O O . GLY B 1 105 ? -4.668 7.422 -12.727 1 94 105 GLY B O 1
ATOM 1612 N N . ALA B 1 106 ? -3.264 8.477 -11.367 1 86 106 ALA B N 1
ATOM 1613 C CA . ALA B 1 106 ? -4.199 9.508 -10.922 1 86 106 ALA B CA 1
ATOM 1614 C C . ALA B 1 106 ? -3.85 10.867 -11.531 1 86 106 ALA B C 1
ATOM 1616 O O . ALA B 1 106 ? -2.695 11.117 -11.891 1 86 106 ALA B O 1
#

InterPro domains:
  IPR005545 YCII-related [PF03795] (5-89)
  IPR011008 Dimeric alpha-beta barrel [SSF54909] (3-100)
  IPR051807 Secondary metabolite biosynthesis-associated protein [PTHR33606] (2-103)

Solvent-accessible surface area (backbone atoms only — not comparable to full-atom values): 11110 Å² total; per-residue (Å²): 120,76,36,43,29,40,31,43,34,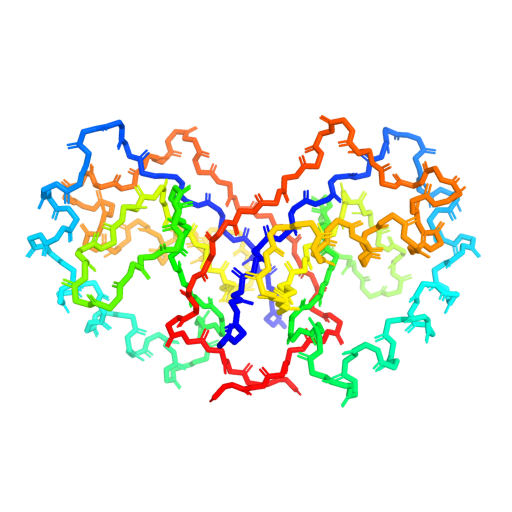34,40,36,97,83,17,63,68,59,40,65,71,45,39,68,57,39,57,59,62,45,47,62,37,38,76,70,58,33,38,39,32,32,30,38,30,27,78,46,78,56,55,92,91,46,80,67,45,75,45,26,34,38,36,34,28,45,25,76,49,74,66,51,46,48,49,57,51,61,69,31,56,45,43,70,72,54,22,40,27,71,90,69,41,43,80,33,33,35,47,78,77,44,36,55,52,114,122,79,36,42,28,42,32,43,34,35,40,36,98,83,17,65,67,58,40,64,70,45,39,68,57,39,56,59,63,44,46,63,37,39,75,71,58,33,38,38,33,30,30,38,30,25,77,46,79,55,56,91,91,46,79,67,45,74,45,27,34,39,35,34,28,45,24,77,48,73,65,52,46,50,49,58,52,61,70,32,57,44,42,70,72,53,20,40,28,70,90,70,40,43,79,35,32,33,46,77,77,44,37,56,53,111

Nearest PDB structures (foldseek):
  1mwq-assembly1_A  TM=8.695E-01  e=5.198E-08  Haemophilus influenzae
  1r6y-assembly1_A  TM=5.375E-01  e=8.571E-03  Escherichia coli
  5xzq-assembly2_D  TM=4.363E-01  e=6.962E-02  Passiflora edulis
  8ozo-assembly1_A  TM=4.453E-01  e=8.907E-02  Populus tremula
  8oz4-assembly1_A  TM=4.417E-01  e=1.071E-01  Populus tremula